Protein AF-A0AAW2BRX3-F1 (afdb_monomer)

Mean predicted aligned error: 17.37 Å

Sequence (351 aa):
MEKIGFHSTWIGWISECIRSITYSVLVNGEPKGHIIPTRGIRQEDPLSLYLFLLCSKGLNGLIEHAVDRKHIESFSLCKNGPKIPHLFFAEDSLLFCLARLEDVRKILEILGKYEVALDQKINFDKTTLFFSKNVFDSSKELVKNLLGVPKIREYEKYLGLLVVVGRNKKASLNYIKDRVWGKLQEWKEKLLSQAGKEVLLKAVVQAIPTFAMSCFRLPVGLCRDIEMLIRKFWWGQRDGKSKRIFLDAWLSSPTPSVLAPEATVDTLINPQTGNMKTNYDGTMFGESDEAGIGVVIQNSDGEVMAALPEKIQKLSSVKVLELLAARRAVSFTSELGFINSTFEGDCESVV

Radius of gyration: 28.24 Å; Cα contacts (8 Å, |Δi|>4): 352; chains: 1; bounding box: 62×72×63 Å

pLDDT: mean 78.36, std 16.49, range [27.94, 96.81]

Structure (mmCIF, N/CA/C/O backbone):
data_AF-A0AAW2BRX3-F1
#
_entry.id   AF-A0AAW2BRX3-F1
#
loop_
_atom_site.group_PDB
_atom_site.id
_atom_site.type_symbol
_atom_site.label_atom_id
_atom_site.label_alt_id
_atom_site.label_comp_id
_atom_site.label_asym_id
_atom_site.label_entity_id
_atom_site.label_seq_id
_atom_site.pdbx_PDB_ins_code
_atom_site.Cartn_x
_atom_site.Cartn_y
_atom_site.Cartn_z
_atom_site.occupancy
_atom_site.B_iso_or_equiv
_atom_site.auth_seq_id
_atom_site.auth_comp_id
_atom_site.auth_asym_id
_atom_site.auth_atom_id
_atom_site.pdbx_PDB_model_num
ATOM 1 N N . MET A 1 1 ? -0.871 -7.662 -22.515 1.00 86.44 1 MET A N 1
ATOM 2 C CA . MET A 1 1 ? -0.989 -6.424 -23.316 1.00 86.44 1 MET A CA 1
ATOM 3 C C . MET A 1 1 ? -1.808 -6.642 -24.581 1.00 86.44 1 MET A C 1
ATOM 5 O O . MET A 1 1 ? -2.818 -5.971 -24.713 1.00 86.44 1 MET A O 1
ATOM 9 N N . GLU A 1 2 ? -1.469 -7.608 -25.444 1.00 89.50 2 GLU A N 1
ATOM 10 C CA . GLU A 1 2 ? -2.244 -7.910 -26.672 1.00 89.50 2 GLU A CA 1
ATOM 11 C C . GLU A 1 2 ? -3.743 -8.103 -26.404 1.00 89.50 2 GLU A C 1
ATOM 13 O O . GLU A 1 2 ? -4.578 -7.425 -26.990 1.00 89.50 2 GLU A O 1
ATOM 18 N N . LYS A 1 3 ? -4.091 -8.943 -25.418 1.00 86.06 3 LYS A N 1
ATOM 19 C CA . LYS A 1 3 ? -5.489 -9.184 -25.011 1.00 86.06 3 LYS A CA 1
ATOM 20 C C . LYS A 1 3 ? -6.239 -7.945 -24.501 1.00 86.06 3 LYS A C 1
ATOM 22 O O . LYS A 1 3 ? -7.456 -7.988 -24.403 1.00 86.06 3 LYS A O 1
ATOM 27 N N . ILE A 1 4 ? -5.526 -6.880 -24.133 1.00 86.50 4 ILE A N 1
ATOM 28 C CA . ILE A 1 4 ? -6.094 -5.620 -23.622 1.00 86.50 4 ILE A CA 1
ATOM 29 C C . ILE A 1 4 ? -6.154 -4.569 -24.756 1.00 86.50 4 ILE A C 1
ATOM 31 O O . ILE A 1 4 ? -6.558 -3.437 -24.532 1.00 86.50 4 ILE A O 1
ATOM 35 N N . GLY A 1 5 ? -5.782 -4.936 -25.991 1.00 92.00 5 GLY A N 1
ATOM 36 C CA . GLY A 1 5 ? -5.933 -4.087 -27.178 1.00 92.00 5 GLY A CA 1
ATOM 37 C C . GLY A 1 5 ? -4.759 -3.149 -27.463 1.00 92.00 5 GLY A C 1
ATOM 38 O O . GLY A 1 5 ? -4.902 -2.224 -28.256 1.00 92.00 5 GLY A O 1
ATOM 39 N N . PHE A 1 6 ? -3.596 -3.363 -26.842 1.00 92.56 6 PHE A N 1
ATOM 40 C CA . PHE A 1 6 ? -2.400 -2.582 -27.171 1.00 92.56 6 PHE A CA 1
ATOM 41 C C . PHE A 1 6 ? -1.903 -2.906 -28.588 1.00 92.56 6 PHE A C 1
ATOM 43 O O . PHE A 1 6 ? -1.851 -4.071 -28.981 1.00 92.56 6 PHE A O 1
ATOM 50 N N . HIS A 1 7 ? -1.501 -1.872 -29.334 1.00 96.81 7 HIS A N 1
ATOM 51 C CA . HIS A 1 7 ? -0.962 -2.020 -30.687 1.00 96.81 7 HIS A CA 1
ATOM 52 C C . HIS A 1 7 ? 0.362 -2.800 -30.678 1.00 96.81 7 HIS A C 1
ATOM 54 O O . HIS A 1 7 ? 1.199 -2.592 -29.797 1.00 96.81 7 HIS A O 1
ATOM 60 N N . SER A 1 8 ? 0.591 -3.653 -31.679 1.00 96.31 8 SER A N 1
ATOM 61 C CA . SER A 1 8 ? 1.777 -4.523 -31.758 1.00 96.31 8 SER A CA 1
ATOM 62 C C . SER A 1 8 ? 3.095 -3.747 -31.684 1.00 96.31 8 SER A C 1
ATOM 64 O O . SER A 1 8 ? 4.002 -4.149 -30.962 1.00 96.31 8 SER A O 1
ATOM 66 N N . THR A 1 9 ? 3.179 -2.589 -32.346 1.00 96.31 9 THR A N 1
ATOM 67 C CA . THR A 1 9 ? 4.349 -1.695 -32.277 1.00 96.31 9 THR A CA 1
ATOM 68 C C . THR A 1 9 ? 4.657 -1.245 -30.849 1.00 96.31 9 THR A C 1
ATOM 70 O O . THR A 1 9 ? 5.808 -1.291 -30.429 1.00 96.31 9 THR A O 1
ATOM 73 N N . TRP A 1 10 ? 3.633 -0.857 -30.082 1.00 94.12 10 TRP A N 1
ATOM 74 C CA . TRP A 1 10 ? 3.805 -0.432 -28.692 1.00 94.12 10 TRP A CA 1
ATOM 75 C C . TRP A 1 10 ? 4.296 -1.583 -27.815 1.00 94.12 10 TRP A C 1
ATOM 77 O O . TRP A 1 10 ? 5.202 -1.418 -27.004 1.00 94.12 10 TRP A O 1
ATOM 87 N N . ILE A 1 11 ? 3.716 -2.770 -28.007 1.00 94.25 11 ILE A N 1
ATOM 88 C CA . ILE A 1 11 ? 4.137 -3.983 -27.299 1.00 94.25 11 ILE A CA 1
ATOM 89 C C . ILE A 1 11 ? 5.598 -4.304 -27.624 1.00 94.25 11 ILE A C 1
ATOM 91 O O . ILE A 1 11 ? 6.356 -4.626 -26.713 1.00 94.25 11 ILE A O 1
ATOM 95 N N . GLY A 1 12 ? 5.997 -4.155 -28.890 1.00 94.69 12 GLY A N 1
ATOM 96 C CA . GLY A 1 12 ? 7.383 -4.286 -29.330 1.00 94.69 12 GLY A CA 1
ATOM 97 C C . GLY A 1 12 ? 8.316 -3.334 -28.585 1.00 94.69 12 GLY A C 1
ATOM 98 O O . GLY A 1 12 ? 9.275 -3.790 -27.975 1.00 94.69 12 GLY A O 1
ATOM 99 N N . TRP A 1 13 ? 7.999 -2.036 -28.543 1.00 93.69 13 TRP A N 1
ATOM 100 C CA . TRP A 1 13 ? 8.818 -1.045 -27.832 1.00 93.69 13 TRP A CA 1
ATOM 101 C C . TRP A 1 13 ? 8.964 -1.344 -26.342 1.00 93.69 13 TRP A C 1
ATOM 103 O O . TRP A 1 13 ? 10.073 -1.327 -25.818 1.00 93.69 13 TRP A O 1
ATOM 113 N N . ILE A 1 14 ? 7.865 -1.677 -25.663 1.00 91.38 14 ILE A N 1
ATOM 114 C CA . ILE A 1 14 ? 7.913 -2.057 -24.247 1.00 91.38 14 ILE A CA 1
ATOM 115 C C . ILE A 1 14 ? 8.750 -3.324 -24.050 1.00 91.38 14 ILE A C 1
ATOM 117 O O . ILE A 1 14 ? 9.524 -3.409 -23.097 1.00 91.38 14 ILE A O 1
ATOM 121 N N . SER A 1 15 ? 8.611 -4.310 -24.939 1.00 89.88 15 SER A N 1
ATOM 122 C CA . SER A 1 15 ? 9.387 -5.547 -24.865 1.00 89.88 15 SER A CA 1
ATOM 123 C C . SER A 1 15 ? 10.882 -5.285 -25.028 1.00 89.88 15 SER A C 1
ATOM 125 O O . SER A 1 15 ? 11.662 -5.825 -24.246 1.00 89.88 15 SER A O 1
ATOM 127 N N . GLU A 1 16 ? 11.272 -4.419 -25.965 1.00 89.88 16 GLU A N 1
ATOM 128 C CA . GLU A 1 16 ? 12.662 -3.987 -26.128 1.00 89.88 16 GLU A CA 1
ATOM 129 C C . GLU A 1 16 ? 13.183 -3.315 -24.855 1.00 89.88 16 GLU A C 1
ATOM 131 O O . GLU A 1 16 ? 14.191 -3.768 -24.320 1.00 89.88 16 GLU A O 1
ATOM 136 N N . CYS A 1 17 ? 12.457 -2.344 -24.282 1.00 88.25 17 CYS A N 1
ATOM 137 C CA . CYS A 1 17 ? 12.867 -1.675 -23.038 1.00 88.25 17 CYS A CA 1
ATOM 138 C C . CYS A 1 17 ? 13.123 -2.652 -21.878 1.00 88.25 17 CYS A C 1
ATOM 140 O O . CYS A 1 17 ? 14.047 -2.453 -21.092 1.00 88.25 17 CYS A O 1
ATOM 142 N N . ILE A 1 18 ? 12.313 -3.708 -21.761 1.00 87.00 18 ILE A N 1
ATOM 143 C CA . ILE A 1 18 ? 12.446 -4.703 -20.687 1.00 87.00 18 ILE A CA 1
ATOM 144 C C . ILE A 1 18 ? 13.600 -5.677 -20.967 1.00 87.00 18 ILE A C 1
ATOM 146 O O . ILE A 1 18 ? 14.269 -6.123 -20.036 1.00 87.00 18 ILE A O 1
ATOM 150 N N . ARG A 1 19 ? 13.829 -6.043 -22.234 1.00 86.56 19 ARG A N 1
ATOM 151 C CA . ARG A 1 19 ? 14.791 -7.091 -22.621 1.00 86.56 19 ARG A CA 1
ATOM 152 C C . ARG A 1 19 ? 16.201 -6.566 -22.868 1.00 86.56 19 ARG A C 1
ATOM 154 O O . ARG A 1 19 ? 17.147 -7.336 -22.731 1.00 86.56 19 ARG A O 1
ATOM 161 N N . SER A 1 20 ? 16.349 -5.299 -23.243 1.00 86.94 20 SER A N 1
ATOM 162 C CA . SER A 1 20 ? 17.640 -4.700 -23.594 1.00 86.94 20 SER A CA 1
ATOM 163 C C . SER A 1 20 ? 18.415 -4.171 -22.387 1.00 86.94 20 SER A C 1
ATOM 165 O O . SER A 1 20 ? 19.524 -3.665 -22.551 1.00 86.94 20 SER A O 1
ATOM 167 N N . ILE A 1 21 ? 17.833 -4.214 -21.185 1.00 87.06 21 ILE A N 1
ATOM 168 C CA . ILE A 1 21 ? 18.445 -3.620 -19.999 1.00 87.06 21 ILE A CA 1
ATOM 169 C C . ILE A 1 21 ? 19.618 -4.470 -19.495 1.00 87.06 21 ILE A C 1
ATOM 171 O O . ILE A 1 21 ? 19.560 -5.698 -19.454 1.00 87.06 21 ILE A O 1
ATOM 175 N N . THR A 1 22 ? 20.684 -3.801 -19.068 1.00 89.12 22 THR A N 1
ATOM 176 C CA . THR A 1 22 ? 21.865 -4.416 -18.455 1.00 89.12 22 THR A CA 1
ATOM 177 C C . THR A 1 22 ? 22.283 -3.602 -17.242 1.00 89.12 22 THR A C 1
ATOM 179 O O . THR A 1 22 ? 22.188 -2.374 -17.256 1.00 89.12 22 THR A O 1
ATOM 182 N N . TYR A 1 23 ? 22.777 -4.267 -16.204 1.00 88.69 23 TYR A N 1
ATOM 183 C CA . TYR A 1 23 ? 23.222 -3.624 -14.973 1.00 88.69 23 TYR A CA 1
ATOM 184 C C . TYR A 1 23 ? 24.716 -3.828 -14.733 1.00 88.69 23 TYR A C 1
ATOM 186 O O . TYR A 1 23 ? 25.287 -4.872 -15.048 1.00 88.69 23 TYR A O 1
ATOM 194 N N . SER A 1 24 ? 25.320 -2.850 -14.070 1.00 90.50 24 SER A N 1
ATOM 195 C CA . SER A 1 24 ? 26.645 -2.947 -13.464 1.00 90.50 24 SER A CA 1
ATOM 196 C C . SER A 1 24 ? 26.557 -2.437 -12.032 1.00 90.50 24 SER A C 1
ATOM 198 O O . SER A 1 24 ? 25.744 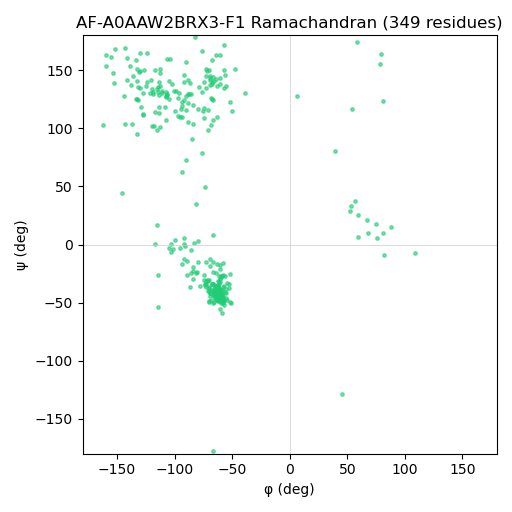-1.563 -11.726 1.00 90.50 24 SER A O 1
ATOM 200 N N . VAL A 1 25 ? 27.380 -2.983 -11.142 1.00 90.88 25 VAL A N 1
ATOM 201 C CA . VAL A 1 25 ? 27.438 -2.548 -9.743 1.00 90.88 25 VAL A CA 1
ATOM 202 C C . VAL A 1 25 ? 28.587 -1.562 -9.606 1.00 90.88 25 VAL A C 1
ATOM 204 O O . VAL A 1 25 ? 29.715 -1.873 -9.980 1.00 90.88 25 VAL A O 1
ATOM 207 N N . LEU A 1 26 ? 28.318 -0.371 -9.077 1.00 90.94 26 LEU A N 1
ATOM 208 C CA . LEU A 1 26 ? 29.373 0.594 -8.780 1.00 90.94 26 LEU A CA 1
ATOM 209 C C . LEU A 1 26 ? 30.141 0.138 -7.536 1.00 90.94 26 LEU A C 1
ATOM 211 O O . LEU A 1 26 ? 29.576 0.061 -6.445 1.00 90.94 26 LEU A O 1
ATOM 215 N N . VAL A 1 27 ? 31.432 -0.146 -7.695 1.00 92.31 27 VAL A N 1
ATOM 216 C CA . VAL A 1 27 ? 32.348 -0.464 -6.594 1.00 92.31 27 VAL A CA 1
ATOM 217 C C . VAL A 1 27 ? 33.414 0.621 -6.568 1.00 92.31 27 VAL A C 1
ATOM 219 O O . VAL A 1 27 ? 34.193 0.748 -7.508 1.00 92.31 27 VAL A O 1
ATOM 222 N N . ASN A 1 28 ? 33.434 1.419 -5.498 1.00 93.75 28 ASN A N 1
ATOM 223 C CA . ASN A 1 28 ? 34.304 2.596 -5.362 1.00 93.75 28 ASN A CA 1
ATOM 224 C C . ASN A 1 28 ? 34.129 3.626 -6.498 1.00 93.75 28 ASN A C 1
ATOM 226 O O . ASN A 1 28 ? 35.102 4.206 -6.962 1.00 93.75 28 ASN A O 1
ATOM 230 N N . GLY A 1 29 ? 32.892 3.832 -6.963 1.00 89.56 29 GLY A N 1
ATOM 231 C CA . GLY A 1 29 ? 32.577 4.777 -8.045 1.00 89.56 29 GLY A CA 1
ATOM 232 C C . GLY A 1 29 ? 32.818 4.240 -9.458 1.00 89.56 29 GLY A C 1
ATOM 233 O O . GLY A 1 29 ? 32.359 4.849 -10.417 1.00 89.56 29 GLY A O 1
ATOM 234 N N . GLU A 1 30 ? 33.446 3.072 -9.591 1.00 91.06 30 GLU A N 1
ATOM 235 C CA . GLU A 1 30 ? 33.727 2.440 -10.878 1.00 91.06 30 GLU A CA 1
ATOM 236 C C . GLU A 1 30 ? 32.714 1.320 -11.173 1.00 91.06 30 GLU A C 1
ATOM 238 O O . GLU A 1 30 ? 32.476 0.466 -10.310 1.00 91.06 30 GLU A O 1
ATOM 243 N N . PRO A 1 31 ? 32.119 1.264 -12.379 1.00 93.12 31 PRO A N 1
ATOM 244 C CA . PRO A 1 31 ? 31.215 0.184 -12.752 1.00 93.12 31 PRO A CA 1
ATOM 245 C C . PRO A 1 31 ? 31.974 -1.141 -12.860 1.00 93.12 31 PRO A C 1
ATOM 247 O O . PRO A 1 31 ? 32.951 -1.280 -13.599 1.00 93.12 31 PRO A O 1
ATOM 250 N N . LYS A 1 32 ? 31.512 -2.144 -12.115 1.00 91.19 32 LYS A N 1
ATOM 251 C CA . LYS A 1 32 ? 32.040 -3.508 -12.124 1.00 91.19 32 LYS A CA 1
ATOM 252 C C . LYS A 1 32 ? 30.934 -4.510 -12.439 1.00 91.19 32 LYS A C 1
ATOM 254 O O . LYS A 1 32 ? 29.813 -4.425 -11.938 1.00 91.19 32 LYS A O 1
ATOM 259 N N . GLY A 1 33 ? 31.297 -5.502 -13.248 1.00 90.00 33 GLY A N 1
ATOM 260 C CA . GLY A 1 33 ? 30.401 -6.570 -13.680 1.00 90.00 33 GLY A CA 1
ATOM 261 C C . GLY A 1 33 ? 29.464 -6.160 -14.818 1.00 90.00 33 GLY A C 1
ATOM 262 O O . GLY A 1 33 ? 29.282 -4.981 -15.117 1.00 90.00 33 GLY A O 1
ATOM 263 N N . HIS A 1 34 ? 28.877 -7.170 -15.453 1.00 90.94 34 HIS A N 1
ATOM 264 C CA . HIS A 1 34 ? 27.883 -7.023 -16.509 1.00 90.94 34 HIS A CA 1
ATOM 265 C C . HIS A 1 34 ? 26.772 -8.039 -16.255 1.00 90.94 34 HIS A C 1
ATOM 267 O O . HIS A 1 34 ? 26.954 -9.244 -16.440 1.00 90.94 34 HIS A O 1
ATOM 273 N N . ILE A 1 35 ? 25.645 -7.551 -15.754 1.00 90.75 35 ILE A N 1
ATOM 274 C CA . ILE A 1 35 ? 24.511 -8.358 -15.320 1.00 90.75 35 ILE A CA 1
ATOM 275 C C . ILE A 1 35 ? 23.394 -8.161 -16.334 1.00 90.75 35 ILE A C 1
ATOM 277 O O . ILE A 1 35 ? 22.879 -7.057 -16.495 1.00 90.75 35 ILE A O 1
ATOM 281 N N . ILE A 1 36 ? 22.993 -9.246 -16.985 1.00 89.44 36 ILE A N 1
ATOM 282 C CA . ILE A 1 36 ? 21.792 -9.273 -17.815 1.00 89.44 36 ILE A CA 1
ATOM 283 C C . ILE A 1 36 ? 20.677 -9.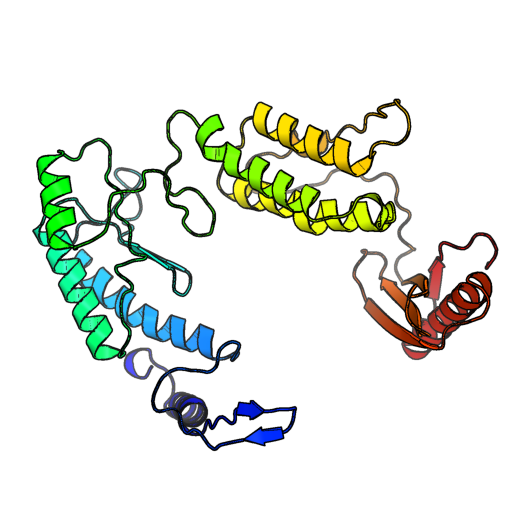849 -16.939 1.00 89.44 36 ILE A C 1
ATOM 285 O O . ILE A 1 36 ? 20.751 -11.025 -16.569 1.00 89.44 36 ILE A O 1
ATOM 289 N N . PRO A 1 37 ? 19.680 -9.050 -16.533 1.00 86.94 37 PRO A N 1
ATOM 290 C CA . PRO A 1 37 ? 18.590 -9.564 -15.729 1.00 86.94 37 PRO A CA 1
ATOM 291 C C . PRO A 1 37 ? 17.709 -10.503 -16.545 1.00 86.94 37 PRO A C 1
ATOM 293 O O . PRO A 1 37 ? 17.343 -10.227 -17.683 1.00 86.94 37 PRO A O 1
ATOM 296 N N . THR A 1 38 ? 17.318 -11.610 -15.923 1.00 83.44 38 THR A N 1
ATOM 297 C CA . THR A 1 38 ? 16.328 -12.540 -16.480 1.00 83.44 38 THR A CA 1
ATOM 298 C C . THR A 1 38 ? 14.910 -12.243 -15.995 1.00 83.44 38 THR A C 1
ATOM 300 O O . THR A 1 38 ? 13.947 -12.721 -16.589 1.00 83.44 38 THR A O 1
ATOM 303 N N . ARG A 1 39 ? 14.772 -11.460 -14.916 1.00 81.75 39 ARG A N 1
ATOM 304 C CA . ARG A 1 39 ? 13.503 -11.067 -14.295 1.00 81.75 39 ARG A CA 1
ATOM 305 C C . ARG A 1 39 ? 13.643 -9.762 -13.521 1.00 81.75 39 ARG A C 1
ATOM 307 O O . ARG A 1 39 ? 14.741 -9.404 -13.096 1.00 81.75 39 ARG A O 1
ATOM 314 N N . GLY A 1 40 ? 12.499 -9.133 -13.263 1.00 78.88 40 GLY A N 1
ATOM 315 C CA . GLY A 1 40 ? 12.408 -7.887 -12.512 1.00 78.88 40 GLY A CA 1
ATOM 316 C C . GLY A 1 40 ? 12.791 -6.665 -13.346 1.00 78.88 40 GLY A C 1
ATOM 317 O O . GLY A 1 40 ? 13.518 -6.754 -14.331 1.00 78.88 40 GLY A O 1
ATOM 318 N N . ILE A 1 41 ? 12.269 -5.516 -12.936 1.00 82.12 41 ILE A N 1
ATOM 319 C CA . ILE A 1 41 ? 12.585 -4.209 -13.516 1.00 82.12 41 ILE A CA 1
ATOM 320 C C . ILE A 1 41 ? 13.345 -3.421 -12.457 1.00 82.12 41 ILE A C 1
ATOM 322 O O . ILE A 1 41 ? 13.163 -3.654 -11.258 1.00 82.12 41 ILE A O 1
ATOM 326 N N . ARG A 1 42 ? 14.225 -2.517 -12.888 1.00 81.88 42 ARG A N 1
ATOM 327 C CA . ARG A 1 42 ? 14.982 -1.666 -11.975 1.00 81.88 42 ARG A CA 1
ATOM 328 C C . ARG A 1 42 ? 14.028 -0.899 -11.059 1.00 81.88 42 ARG A C 1
ATOM 330 O O . ARG A 1 42 ? 13.031 -0.338 -11.513 1.00 81.88 42 ARG A O 1
ATOM 337 N N . GLN A 1 43 ? 14.357 -0.839 -9.773 1.00 77.06 43 GLN A N 1
ATOM 338 C CA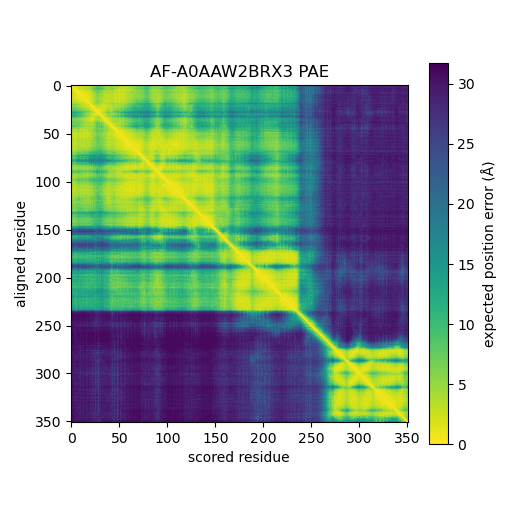 . GLN A 1 43 ? 13.659 0.058 -8.861 1.00 77.06 43 GLN A CA 1
ATOM 339 C C . GLN A 1 43 ? 13.838 1.507 -9.348 1.00 77.06 43 GLN A C 1
ATOM 341 O O . GLN A 1 43 ? 14.896 1.858 -9.879 1.00 77.06 43 GLN A O 1
ATOM 346 N N . GLU A 1 44 ? 12.788 2.317 -9.195 1.00 80.06 44 GLU A N 1
ATOM 347 C CA . GLU A 1 44 ? 12.726 3.712 -9.669 1.00 80.06 44 GLU A CA 1
ATOM 348 C C . GLU A 1 44 ? 12.710 3.872 -11.200 1.00 80.06 44 GLU A C 1
ATOM 350 O O . GLU A 1 44 ? 12.822 4.988 -11.703 1.00 80.06 44 GLU A O 1
ATOM 355 N N . ASP A 1 45 ? 12.541 2.784 -11.957 1.00 83.50 45 ASP A N 1
ATOM 356 C CA . ASP A 1 45 ? 12.254 2.878 -13.388 1.00 83.50 45 ASP A CA 1
ATOM 357 C C . ASP A 1 45 ? 10.850 3.485 -13.599 1.00 83.50 45 ASP A C 1
ATOM 359 O O . ASP A 1 45 ? 9.872 2.933 -13.077 1.00 83.50 45 ASP A O 1
ATOM 363 N N . PRO A 1 46 ? 10.704 4.574 -14.376 1.00 84.81 46 PRO A N 1
ATOM 364 C CA . PRO A 1 46 ? 9.406 5.195 -14.644 1.00 84.81 46 PRO A CA 1
ATOM 365 C C . PRO A 1 46 ? 8.355 4.251 -15.258 1.00 84.81 46 PRO A C 1
ATOM 367 O O . PRO A 1 46 ? 7.157 4.456 -15.056 1.00 84.81 46 PRO A O 1
ATOM 370 N N . LEU A 1 47 ? 8.768 3.210 -15.991 1.00 85.88 47 LEU A N 1
ATOM 371 C CA . LEU A 1 47 ? 7.874 2.223 -16.607 1.00 85.88 47 LEU A CA 1
ATOM 372 C C . LEU A 1 47 ? 7.422 1.135 -15.632 1.00 85.88 47 LEU A C 1
ATOM 374 O O . LEU A 1 47 ? 6.356 0.543 -15.832 1.00 85.88 47 LEU A O 1
ATOM 378 N N . SER A 1 48 ? 8.202 0.870 -14.580 1.00 84.44 48 SER A N 1
ATOM 379 C CA . SER A 1 48 ? 7.948 -0.237 -13.648 1.00 84.44 48 SER A CA 1
ATOM 380 C C . SER A 1 48 ? 6.542 -0.185 -13.045 1.00 84.44 48 SER A C 1
ATOM 382 O O . SER A 1 48 ? 5.849 -1.204 -13.010 1.00 84.44 48 SER A O 1
ATOM 384 N N . LEU A 1 49 ? 6.075 1.008 -12.663 1.00 84.00 49 LEU A N 1
ATOM 385 C CA . LEU A 1 49 ? 4.758 1.206 -12.061 1.00 84.00 49 LEU A CA 1
ATOM 386 C C . LEU A 1 49 ? 3.621 0.842 -13.028 1.00 84.00 49 LEU A C 1
ATOM 388 O O . LEU A 1 49 ? 2.679 0.144 -12.654 1.00 84.00 49 LEU A O 1
ATOM 392 N N . TYR A 1 50 ? 3.711 1.271 -14.287 1.00 86.88 50 TYR A N 1
ATOM 393 C CA . TYR A 1 50 ? 2.682 0.987 -15.292 1.00 86.88 50 TYR A CA 1
ATOM 394 C C . TYR A 1 50 ? 2.644 -0.493 -15.666 1.00 86.88 50 TYR A C 1
ATOM 396 O O . TYR A 1 50 ? 1.569 -1.076 -15.825 1.00 86.88 50 TYR A O 1
ATOM 404 N N . LEU A 1 51 ? 3.813 -1.124 -15.768 1.00 87.19 51 LEU A N 1
ATOM 405 C CA . LEU A 1 51 ? 3.919 -2.553 -16.045 1.00 87.19 51 LEU A CA 1
ATOM 406 C C . LEU A 1 51 ? 3.356 -3.381 -14.888 1.00 87.19 51 LEU A C 1
ATOM 408 O O . LEU A 1 51 ? 2.616 -4.338 -15.124 1.00 87.19 51 LEU A O 1
ATOM 412 N N . PHE A 1 52 ? 3.599 -2.956 -13.649 1.00 85.25 52 PHE A N 1
ATOM 413 C CA . PHE A 1 52 ? 2.988 -3.560 -12.472 1.00 85.25 52 PHE A CA 1
ATOM 414 C C . PHE A 1 52 ? 1.452 -3.463 -12.497 1.00 85.25 52 PHE A C 1
ATOM 416 O O . PHE A 1 52 ? 0.766 -4.453 -12.226 1.00 85.25 52 PHE A O 1
ATOM 423 N N . LEU A 1 53 ? 0.890 -2.308 -12.873 1.00 87.19 53 LEU A N 1
ATOM 424 C CA . LEU A 1 53 ? -0.564 -2.135 -13.004 1.00 87.19 53 LEU A CA 1
ATOM 425 C C . LEU A 1 53 ? -1.163 -3.068 -14.064 1.00 87.19 53 LEU A C 1
ATOM 427 O O . LEU A 1 53 ? -2.223 -3.660 -13.847 1.00 87.19 53 LEU A O 1
ATOM 431 N N . LEU A 1 54 ? -0.479 -3.245 -15.196 1.00 88.12 54 LEU A N 1
ATOM 432 C CA . LEU A 1 54 ? -0.920 -4.156 -16.255 1.00 88.12 54 LEU A CA 1
ATOM 433 C C . LEU A 1 54 ? -0.908 -5.619 -15.807 1.00 88.12 54 LEU A C 1
ATOM 435 O O . LEU A 1 54 ? -1.846 -6.356 -16.115 1.00 88.12 54 LEU A O 1
ATOM 439 N N . CYS A 1 55 ? 0.110 -6.031 -15.054 1.00 87.19 55 CYS A N 1
ATOM 440 C CA . CYS A 1 55 ? 0.162 -7.352 -14.430 1.00 87.19 55 CYS A CA 1
ATOM 441 C C . CYS A 1 55 ? -0.974 -7.536 -13.412 1.00 87.19 55 CYS A C 1
ATOM 443 O O . CYS A 1 55 ? -1.730 -8.507 -13.492 1.00 87.19 55 CYS A O 1
ATOM 445 N N . SER A 1 56 ? -1.172 -6.552 -12.532 1.00 88.50 56 SER A N 1
ATOM 446 C CA . SER A 1 56 ? -2.231 -6.553 -11.514 1.00 88.50 56 SER A CA 1
ATOM 447 C C . SER A 1 56 ? -3.634 -6.621 -12.122 1.00 88.50 56 SER A C 1
ATOM 449 O O . SER A 1 56 ? -4.535 -7.232 -11.544 1.00 88.50 56 SER A O 1
ATOM 451 N N . LYS A 1 57 ? -3.834 -6.081 -13.333 1.00 89.19 57 LYS A N 1
ATOM 452 C CA . LYS A 1 57 ? -5.104 -6.218 -14.064 1.00 89.19 57 LYS A CA 1
ATOM 453 C C . LYS A 1 57 ? -5.444 -7.680 -14.378 1.00 89.19 57 LYS A C 1
ATOM 455 O O . LYS A 1 57 ? -6.622 -8.039 -14.395 1.00 89.19 57 LYS A O 1
ATOM 460 N N . GLY A 1 58 ? -4.435 -8.529 -14.582 1.00 89.81 58 GLY A N 1
ATOM 461 C CA . GLY A 1 58 ? -4.610 -9.974 -14.724 1.00 89.81 58 GLY A CA 1
ATOM 462 C C . GLY A 1 58 ? -5.165 -10.619 -13.453 1.00 89.81 58 GLY A C 1
ATOM 463 O O . GLY A 1 58 ? -6.140 -11.367 -13.528 1.00 89.81 58 GLY A O 1
ATOM 464 N N . LEU A 1 59 ? -4.607 -10.278 -12.285 1.00 91.56 59 LEU A N 1
ATOM 465 C CA . LEU A 1 59 ? -5.110 -10.757 -10.991 1.00 91.56 59 LEU A CA 1
ATOM 466 C C . LEU A 1 59 ? -6.539 -10.277 -10.724 1.00 91.56 59 LEU A C 1
ATOM 468 O O . LEU A 1 59 ? -7.391 -11.083 -10.351 1.00 91.56 59 LEU A O 1
ATOM 472 N N . ASN A 1 60 ? -6.815 -8.994 -10.985 1.00 92.38 60 ASN A N 1
ATOM 473 C CA . ASN A 1 60 ? -8.160 -8.417 -10.902 1.00 92.38 60 ASN A CA 1
ATOM 474 C C . ASN A 1 60 ? -9.161 -9.253 -11.710 1.00 92.38 60 ASN A C 1
ATOM 476 O O . ASN A 1 60 ? -10.185 -9.664 -11.175 1.00 92.38 60 ASN A O 1
ATOM 480 N N . GLY A 1 61 ? -8.834 -9.566 -12.969 1.00 92.38 61 GLY A N 1
ATOM 481 C CA . GLY A 1 61 ? -9.699 -10.373 -13.833 1.00 92.38 61 GLY A CA 1
ATOM 482 C C . GLY A 1 61 ? -9.921 -11.803 -13.326 1.00 92.38 61 GLY A C 1
ATOM 483 O O . GLY A 1 61 ? -11.031 -12.322 -13.428 1.00 92.38 61 GLY A O 1
ATOM 484 N N . LEU A 1 62 ? -8.903 -12.446 -12.739 1.00 93.94 62 LEU A N 1
ATOM 485 C CA . LEU A 1 62 ? -9.058 -13.777 -12.135 1.00 93.94 62 LEU A CA 1
ATOM 486 C C . LEU A 1 62 ? -10.004 -13.755 -10.926 1.00 93.94 62 LEU A C 1
ATOM 488 O O . LEU A 1 62 ? -10.808 -14.678 -10.765 1.00 93.94 62 LEU A O 1
ATOM 492 N N . ILE A 1 63 ? -9.915 -12.714 -10.093 1.00 94.62 63 ILE A N 1
ATOM 493 C CA . ILE A 1 63 ? -10.778 -12.538 -8.919 1.00 94.62 63 ILE A CA 1
ATOM 494 C C . ILE A 1 63 ? -12.207 -12.206 -9.349 1.00 94.62 63 ILE A C 1
ATOM 496 O O . ILE A 1 63 ? -13.133 -12.872 -8.891 1.00 94.62 63 ILE A O 1
ATOM 500 N N . GLU A 1 64 ? -12.397 -11.239 -10.250 1.00 92.81 64 GLU A N 1
ATOM 501 C CA . GLU A 1 64 ? -13.716 -10.879 -10.798 1.00 92.81 64 GLU A CA 1
ATOM 502 C C . GLU A 1 64 ? -14.414 -12.104 -11.392 1.00 92.81 64 GLU A C 1
ATOM 504 O O . GLU A 1 64 ? -15.535 -12.425 -11.012 1.00 92.81 64 GLU A O 1
ATOM 509 N N . HIS A 1 65 ? -13.707 -12.888 -12.206 1.00 93.94 65 HIS A N 1
ATOM 510 C CA . HIS A 1 65 ? -14.258 -14.109 -12.785 1.00 93.94 65 HIS A CA 1
ATOM 511 C C . HIS A 1 65 ? -14.666 -15.153 -11.725 1.00 93.94 65 HIS A C 1
ATOM 513 O O . HIS A 1 65 ? -15.633 -15.898 -11.910 1.00 93.94 65 HIS A O 1
ATOM 519 N N . ALA A 1 66 ? -13.946 -15.245 -10.603 1.00 94.62 66 ALA A N 1
ATOM 520 C CA . ALA A 1 66 ? -14.327 -16.128 -9.501 1.00 94.62 66 ALA A CA 1
ATOM 521 C C . ALA A 1 66 ? -15.551 -15.613 -8.725 1.00 94.62 66 ALA A C 1
ATOM 523 O O . ALA A 1 66 ? -16.371 -16.423 -8.285 1.00 94.62 66 ALA A O 1
ATOM 524 N N . VAL A 1 67 ? -15.696 -14.294 -8.596 1.00 93.19 67 VAL A N 1
ATOM 525 C CA . VAL A 1 67 ? -16.863 -13.638 -7.988 1.00 93.19 67 VAL A CA 1
ATOM 526 C C . VAL A 1 67 ? -18.101 -13.801 -8.870 1.00 93.19 67 VAL A C 1
ATOM 528 O O . VAL A 1 67 ? -19.154 -14.194 -8.367 1.00 93.19 67 VAL A O 1
ATOM 531 N N . ASP A 1 68 ? -17.974 -13.604 -10.183 1.00 92.69 68 ASP A N 1
ATOM 532 C CA . ASP A 1 68 ? -19.067 -13.758 -11.154 1.00 92.69 68 ASP A CA 1
ATOM 533 C C . ASP A 1 68 ? -19.627 -15.183 -11.159 1.00 92.69 68 ASP A C 1
ATOM 535 O O . ASP A 1 68 ? -20.840 -15.400 -11.218 1.00 92.69 68 ASP A O 1
ATOM 539 N N . ARG A 1 69 ? -18.745 -16.178 -11.010 1.00 94.06 69 ARG A N 1
ATOM 540 C CA . ARG A 1 69 ? -19.126 -17.593 -10.871 1.00 94.06 69 ARG A CA 1
ATOM 541 C C . ARG A 1 69 ? -19.593 -17.983 -9.468 1.00 94.06 69 ARG A C 1
ATOM 543 O O . ARG A 1 69 ? -19.878 -19.155 -9.242 1.00 94.06 69 ARG A O 1
ATOM 550 N N . LYS A 1 70 ? -19.683 -17.033 -8.533 1.00 91.62 70 LYS A N 1
ATOM 551 C CA . LYS A 1 70 ? -20.066 -17.250 -7.127 1.00 91.62 70 LYS A CA 1
ATOM 552 C C . LYS A 1 70 ? -19.153 -18.225 -6.370 1.00 91.62 70 LYS A C 1
ATOM 554 O O . LYS A 1 70 ? -19.582 -18.824 -5.391 1.00 91.62 70 LYS A O 1
ATOM 559 N N . HIS A 1 71 ? -17.899 -18.377 -6.798 1.00 91.88 71 HIS A N 1
ATOM 560 C CA . HIS A 1 71 ? -16.904 -19.152 -6.050 1.00 91.88 71 HIS A CA 1
ATOM 561 C C . HIS A 1 71 ? -16.295 -18.355 -4.889 1.00 91.88 71 HIS A C 1
ATOM 563 O O . HIS A 1 71 ? -15.761 -18.943 -3.956 1.00 91.88 71 HIS A O 1
ATOM 569 N N . ILE A 1 72 ? -16.334 -17.022 -4.972 1.00 92.00 72 ILE A N 1
ATOM 570 C CA . ILE A 1 72 ? -15.922 -16.111 -3.905 1.00 92.00 72 ILE A CA 1
ATOM 571 C C . ILE A 1 72 ? -17.064 -15.137 -3.669 1.00 92.00 72 ILE A C 1
ATOM 573 O O . ILE A 1 72 ? -17.578 -14.527 -4.610 1.00 92.00 72 ILE A O 1
ATOM 577 N N . GLU A 1 73 ? -17.451 -14.971 -2.412 1.00 88.00 73 GLU A N 1
ATOM 578 C CA . GLU A 1 73 ? -18.443 -13.976 -2.039 1.00 88.00 73 GLU A CA 1
ATOM 579 C C . GLU A 1 73 ? -17.762 -12.676 -1.602 1.00 88.00 73 GLU A C 1
ATOM 581 O O . GLU A 1 73 ? -17.012 -12.623 -0.629 1.00 88.00 73 GLU A O 1
ATOM 586 N N . SER A 1 74 ? -18.014 -11.619 -2.369 1.00 84.88 74 SER A N 1
ATOM 587 C CA . SER A 1 74 ? -17.464 -10.279 -2.166 1.00 84.88 74 SER A CA 1
ATOM 588 C C . SER A 1 74 ? -18.036 -9.590 -0.925 1.00 84.88 74 SER A C 1
ATOM 590 O O . SER A 1 74 ? -19.225 -9.732 -0.626 1.00 84.88 74 SER A O 1
ATOM 592 N N . PHE A 1 75 ? -17.244 -8.723 -0.299 1.00 84.88 75 PHE A N 1
ATOM 593 C CA . PHE A 1 75 ? -17.718 -7.844 0.765 1.00 84.88 75 PHE A CA 1
ATOM 594 C C . PHE A 1 75 ? -18.605 -6.718 0.214 1.00 84.88 75 PHE A C 1
ATOM 596 O O . PHE A 1 75 ? -18.369 -6.203 -0.874 1.00 84.88 75 PHE A O 1
ATOM 603 N N . SER A 1 76 ? -19.620 -6.308 0.975 1.00 82.62 76 SER A N 1
ATOM 604 C CA . SER A 1 76 ? -20.381 -5.086 0.708 1.00 82.62 76 SER A CA 1
ATOM 605 C C . SER A 1 76 ? -20.634 -4.341 2.011 1.00 82.62 76 SER A C 1
ATOM 607 O O . SER A 1 76 ? -20.988 -4.946 3.025 1.00 82.62 76 SER A O 1
ATOM 609 N N . LEU A 1 77 ? -20.478 -3.018 1.976 1.00 78.38 77 LEU A N 1
ATOM 610 C CA . LEU A 1 77 ? -20.685 -2.160 3.141 1.00 78.38 77 LEU A CA 1
ATOM 611 C C . LEU A 1 77 ? -22.172 -2.022 3.511 1.00 78.38 77 LEU A C 1
ATOM 613 O O . LEU A 1 77 ? -22.509 -1.847 4.681 1.00 78.38 77 LEU A O 1
ATOM 617 N N . CYS A 1 78 ? -23.071 -2.100 2.528 1.00 80.31 78 CYS A N 1
ATOM 618 C CA . CYS A 1 78 ? -24.516 -2.002 2.729 1.00 80.31 78 CYS A CA 1
ATOM 619 C C . CYS A 1 78 ? -25.273 -2.975 1.813 1.00 80.31 78 CYS A C 1
ATOM 621 O O . CYS A 1 78 ? -24.739 -3.456 0.816 1.00 80.31 78 CYS A O 1
ATOM 623 N N . LYS A 1 79 ? -26.535 -3.284 2.145 1.00 75.88 79 LYS A N 1
ATOM 624 C CA . LYS A 1 79 ? -27.324 -4.337 1.470 1.00 75.88 79 LYS A CA 1
ATOM 625 C C . LYS A 1 79 ? -27.373 -4.192 -0.061 1.00 75.88 79 LYS A C 1
ATOM 627 O O . LYS A 1 79 ? -27.354 -5.199 -0.756 1.00 75.88 79 LYS A O 1
ATOM 632 N N . ASN A 1 80 ? -27.372 -2.954 -0.557 1.00 83.00 80 ASN A N 1
ATOM 633 C CA . ASN A 1 80 ? -27.405 -2.620 -1.986 1.00 83.00 80 ASN A CA 1
ATOM 634 C C . ASN A 1 80 ? -26.119 -1.910 -2.458 1.00 83.00 80 ASN A C 1
ATOM 636 O O . ASN A 1 80 ? -26.126 -1.235 -3.482 1.00 83.00 80 ASN A O 1
ATOM 640 N N . GLY A 1 81 ? -25.043 -1.992 -1.674 1.00 82.81 81 GLY A N 1
ATOM 641 C CA . GLY A 1 81 ? -23.766 -1.360 -1.986 1.00 82.81 81 GLY A CA 1
ATOM 642 C C . GLY A 1 81 ? -22.975 -2.109 -3.058 1.00 82.81 81 GLY A C 1
ATOM 643 O O . GLY A 1 81 ? -23.286 -3.265 -3.366 1.00 82.81 81 GLY A O 1
ATOM 644 N N . PRO A 1 82 ? -21.931 -1.471 -3.617 1.00 84.94 82 PRO A N 1
ATOM 645 C CA . PRO A 1 82 ? -21.022 -2.140 -4.529 1.00 84.94 82 PRO A CA 1
ATOM 646 C C . PRO A 1 82 ? -20.334 -3.309 -3.821 1.00 84.94 82 PRO A C 1
ATOM 648 O O . PRO A 1 82 ? -19.902 -3.216 -2.670 1.00 84.94 82 PRO A O 1
ATOM 651 N N . LYS A 1 83 ? -20.234 -4.415 -4.550 1.00 85.38 83 LYS A N 1
ATOM 652 C CA . LYS A 1 83 ? -19.522 -5.616 -4.136 1.00 85.38 83 LYS A CA 1
ATOM 653 C C . LYS A 1 83 ? -18.028 -5.413 -4.362 1.00 85.38 83 LYS A C 1
ATOM 655 O O . LYS A 1 83 ? -17.597 -5.252 -5.497 1.00 85.38 83 LYS A O 1
ATOM 660 N N . ILE A 1 84 ? -17.253 -5.423 -3.284 1.00 89.94 84 ILE A N 1
ATOM 661 C CA . ILE A 1 84 ? -15.811 -5.180 -3.281 1.00 89.94 84 ILE A CA 1
ATOM 662 C C . ILE A 1 84 ? -15.108 -6.488 -2.895 1.00 89.94 84 ILE A C 1
ATOM 664 O O . ILE A 1 84 ? -15.090 -6.854 -1.718 1.00 89.94 84 ILE A O 1
ATOM 668 N N . PRO A 1 85 ? -14.560 -7.236 -3.865 1.00 90.06 85 PRO A N 1
ATOM 669 C CA . PRO A 1 85 ? -13.813 -8.456 -3.576 1.00 90.06 85 PRO A CA 1
ATOM 670 C C . PRO A 1 85 ? -12.346 -8.193 -3.222 1.00 90.06 85 PRO A C 1
ATOM 672 O O . PRO A 1 85 ? -11.723 -9.025 -2.570 1.00 90.06 85 PRO A O 1
ATOM 675 N N . HIS A 1 86 ? -11.779 -7.058 -3.636 1.00 91.44 86 HIS A N 1
ATOM 676 C CA . HIS A 1 86 ? -10.394 -6.698 -3.340 1.00 91.44 86 HIS A CA 1
ATOM 677 C C . HIS A 1 86 ? -10.143 -5.188 -3.473 1.00 91.44 86 HIS A C 1
ATOM 679 O O . HIS A 1 86 ? -10.937 -4.472 -4.081 1.00 91.44 86 HIS A O 1
ATOM 685 N N . LEU A 1 87 ? -9.031 -4.720 -2.904 1.00 89.06 87 LEU A N 1
ATOM 686 C CA . LEU A 1 87 ? -8.456 -3.388 -3.098 1.00 89.06 87 LEU A CA 1
ATOM 687 C C . LEU A 1 87 ? -6.953 -3.543 -3.345 1.00 89.06 87 LEU A C 1
ATOM 689 O O . LEU A 1 87 ? -6.258 -4.158 -2.537 1.00 89.06 87 LEU A O 1
ATOM 693 N N . PHE A 1 88 ? -6.460 -2.988 -4.449 1.00 88.75 88 PHE A N 1
ATOM 694 C CA . PHE A 1 88 ? -5.042 -3.010 -4.800 1.00 88.75 88 PHE A CA 1
ATOM 695 C C . PHE A 1 88 ? -4.454 -1.608 -4.736 1.00 88.75 88 PHE A C 1
ATOM 697 O O . PHE A 1 88 ? -5.051 -0.654 -5.239 1.00 88.75 88 PHE A O 1
ATOM 704 N N . PHE A 1 89 ? -3.261 -1.500 -4.162 1.00 84.50 89 PHE A N 1
ATOM 705 C CA . PHE A 1 89 ? -2.458 -0.291 -4.194 1.00 84.50 89 PHE A CA 1
ATOM 706 C C . PHE A 1 89 ? -0.988 -0.675 -4.320 1.00 84.50 89 PHE A C 1
ATOM 708 O O . PHE A 1 89 ? -0.370 -1.103 -3.348 1.00 84.50 89 PHE A O 1
ATOM 715 N N . ALA A 1 90 ? -0.434 -0.529 -5.528 1.00 81.44 90 ALA A N 1
ATOM 716 C CA . ALA A 1 90 ? 0.886 -1.066 -5.854 1.00 81.44 90 ALA A CA 1
ATOM 717 C C . ALA A 1 90 ? 1.015 -2.517 -5.332 1.00 81.44 90 ALA A C 1
ATOM 719 O O . ALA A 1 90 ? 0.133 -3.337 -5.582 1.00 81.44 90 ALA A O 1
ATOM 720 N N . GLU A 1 91 ? 2.071 -2.824 -4.584 1.00 78.31 91 GLU A N 1
ATOM 721 C CA . GLU A 1 91 ? 2.338 -4.160 -4.040 1.00 78.31 91 GLU A CA 1
ATOM 722 C C . GLU A 1 91 ? 1.410 -4.559 -2.875 1.00 78.31 91 GLU A C 1
ATOM 724 O O . GLU A 1 91 ? 1.306 -5.743 -2.550 1.00 78.31 91 GLU A O 1
ATOM 729 N N . ASP A 1 92 ? 0.692 -3.607 -2.269 1.00 83.88 92 ASP A N 1
ATOM 730 C CA . ASP A 1 92 ? -0.181 -3.857 -1.124 1.00 83.88 92 ASP A CA 1
ATOM 731 C C . ASP A 1 92 ? -1.608 -4.202 -1.573 1.00 83.88 92 ASP A C 1
ATOM 733 O O . ASP A 1 92 ? -2.355 -3.385 -2.128 1.00 83.88 92 ASP A O 1
ATOM 737 N N . SER A 1 93 ? -2.025 -5.429 -1.265 1.00 87.00 93 SER A N 1
ATOM 738 C CA . SER A 1 93 ? -3.325 -5.973 -1.663 1.00 87.00 93 SER A CA 1
ATOM 739 C C . SER A 1 93 ? -4.185 -6.344 -0.458 1.00 87.00 93 SER A C 1
ATOM 741 O O . SER A 1 93 ? -3.746 -7.076 0.427 1.00 87.00 93 SER A O 1
ATOM 743 N N . LEU A 1 94 ? -5.441 -5.897 -0.453 1.00 88.75 94 LEU A N 1
ATOM 744 C CA . LEU A 1 94 ? -6.483 -6.381 0.452 1.00 88.75 94 LEU A CA 1
ATOM 745 C C . LEU A 1 94 ? -7.459 -7.260 -0.316 1.00 88.75 94 LEU A C 1
ATOM 747 O O . LEU A 1 94 ? -8.010 -6.840 -1.331 1.00 88.75 94 LEU A O 1
ATOM 751 N N . LEU A 1 95 ? -7.718 -8.457 0.201 1.00 90.44 95 LEU A N 1
ATOM 752 C CA . LEU A 1 95 ? -8.697 -9.387 -0.351 1.00 90.44 95 LEU A CA 1
ATOM 753 C C . LEU A 1 95 ? -9.844 -9.572 0.640 1.00 90.44 95 LEU A C 1
ATOM 755 O O . LEU A 1 95 ? -9.618 -9.767 1.835 1.00 90.44 95 LEU A O 1
ATOM 759 N N . PHE A 1 96 ? -11.073 -9.547 0.136 1.00 89.50 96 PHE A N 1
ATOM 760 C CA . PHE A 1 96 ? -12.280 -9.753 0.922 1.00 89.50 96 PHE A CA 1
ATOM 761 C C . PHE A 1 96 ? -12.970 -11.045 0.500 1.00 89.50 96 PHE A C 1
ATOM 763 O O . PHE A 1 96 ? -13.258 -11.260 -0.676 1.00 89.50 96 PHE A O 1
ATOM 770 N N . CYS A 1 97 ? -13.282 -11.886 1.478 1.00 90.12 97 CYS A N 1
ATOM 771 C CA . CYS A 1 97 ? -14.079 -13.088 1.284 1.00 90.12 97 CYS A CA 1
ATOM 772 C C . CYS A 1 97 ? -14.840 -13.439 2.559 1.00 90.12 97 CYS A C 1
ATOM 774 O O . CYS A 1 97 ? -14.572 -12.895 3.637 1.00 90.12 97 CYS A O 1
ATOM 776 N N . LEU A 1 98 ? -15.783 -14.372 2.449 1.00 89.12 98 LEU A N 1
ATOM 777 C CA . LEU A 1 98 ? -16.349 -14.996 3.633 1.00 89.12 98 LEU A CA 1
ATOM 778 C C . LEU A 1 98 ? -15.331 -15.937 4.277 1.00 89.12 98 LEU A C 1
ATOM 780 O O . LEU A 1 98 ? -14.527 -16.571 3.600 1.00 89.12 98 LEU A O 1
ATOM 784 N N . ALA A 1 99 ? -15.414 -16.076 5.601 1.00 88.25 99 ALA A N 1
ATOM 785 C CA . ALA A 1 99 ? -14.590 -17.001 6.382 1.00 88.25 99 ALA A CA 1
ATOM 786 C C . ALA A 1 99 ? -15.032 -18.470 6.191 1.00 88.25 99 ALA A C 1
ATOM 788 O O . ALA A 1 99 ? -15.255 -19.199 7.157 1.00 88.25 99 ALA A O 1
ATOM 789 N N . ARG A 1 100 ? -15.200 -18.891 4.934 1.00 89.75 100 ARG A N 1
ATOM 790 C CA . ARG A 1 100 ? -15.483 -20.259 4.501 1.00 89.75 100 ARG A CA 1
ATOM 791 C C . ARG A 1 100 ? -14.208 -20.845 3.909 1.00 89.75 100 ARG A C 1
ATOM 793 O O . ARG A 1 100 ? -13.483 -20.175 3.178 1.00 89.75 100 ARG A O 1
ATOM 800 N N . LEU A 1 101 ? -13.950 -22.120 4.188 1.00 90.94 101 LEU A N 1
ATOM 801 C CA . LEU A 1 101 ? -12.764 -22.802 3.665 1.00 90.94 101 LEU A CA 1
ATOM 802 C C . LEU A 1 101 ? -12.735 -22.845 2.130 1.00 90.94 101 LEU A C 1
ATOM 804 O O . LEU A 1 101 ? -11.659 -22.820 1.545 1.00 90.94 101 LEU A O 1
ATOM 808 N N . GLU A 1 102 ? -13.894 -22.909 1.481 1.00 92.44 102 GLU A N 1
ATOM 809 C CA . GLU A 1 102 ? -14.007 -22.933 0.019 1.00 92.44 102 GLU A CA 1
ATOM 810 C C . GLU A 1 102 ? -13.532 -21.620 -0.616 1.00 92.44 102 GLU A C 1
ATOM 812 O O . GLU A 1 102 ? -12.662 -21.659 -1.486 1.00 92.44 102 GLU A O 1
ATOM 817 N N . ASP A 1 103 ? -14.009 -20.471 -0.124 1.00 92.69 103 ASP A N 1
ATOM 818 C CA . ASP A 1 103 ? -13.582 -19.149 -0.595 1.00 92.69 103 ASP A CA 1
ATOM 819 C C . ASP A 1 103 ? -12.067 -18.962 -0.431 1.00 92.69 103 ASP A C 1
ATOM 821 O O . ASP A 1 103 ? -11.382 -18.540 -1.363 1.00 92.69 103 ASP A O 1
ATOM 825 N N . VAL A 1 104 ? -11.520 -19.333 0.733 1.00 91.88 104 VAL A N 1
ATOM 826 C CA . VAL A 1 104 ? -10.082 -19.193 1.018 1.00 91.88 104 VAL A CA 1
ATOM 827 C C . VAL A 1 104 ? -9.244 -20.102 0.119 1.00 91.88 104 VAL A C 1
ATOM 829 O O . VAL A 1 104 ? -8.235 -19.661 -0.432 1.00 91.88 104 VAL A O 1
ATOM 832 N N . ARG A 1 105 ? -9.669 -21.354 -0.101 1.00 94.56 105 ARG A N 1
ATOM 833 C CA . ARG A 1 105 ? -9.004 -22.249 -1.064 1.00 94.56 105 ARG A CA 1
ATOM 834 C C . ARG A 1 105 ? -9.053 -21.682 -2.475 1.00 94.56 105 ARG A C 1
ATOM 836 O O . ARG A 1 105 ? -8.065 -21.783 -3.198 1.00 94.56 105 ARG A O 1
ATOM 843 N N . LYS A 1 106 ? -10.173 -21.071 -2.866 1.00 95.25 106 LYS A N 1
ATOM 844 C CA . LYS A 1 106 ? -10.296 -20.472 -4.192 1.00 95.25 106 LYS A CA 1
ATOM 845 C C . LYS A 1 106 ? -9.365 -19.280 -4.366 1.00 95.25 106 LYS A C 1
ATOM 847 O O . LYS A 1 106 ? -8.740 -19.157 -5.417 1.00 95.25 106 LYS A O 1
ATOM 852 N N . ILE A 1 107 ? -9.233 -18.448 -3.336 1.00 93.69 107 ILE A N 1
ATOM 853 C CA . ILE A 1 107 ? -8.251 -17.363 -3.310 1.00 93.69 107 ILE A CA 1
ATOM 854 C C . ILE A 1 107 ? -6.839 -17.925 -3.472 1.00 93.69 107 ILE A C 1
ATOM 856 O O . ILE A 1 107 ? -6.123 -17.478 -4.362 1.00 93.69 107 ILE A O 1
ATOM 860 N N . LEU A 1 108 ? -6.458 -18.945 -2.697 1.00 93.00 108 LEU A N 1
ATOM 861 C CA . LEU A 1 108 ? -5.144 -19.586 -2.817 1.00 93.00 108 LEU A CA 1
ATOM 862 C C . LEU A 1 108 ? -4.886 -20.165 -4.216 1.00 93.00 108 LEU A C 1
ATOM 864 O O . LEU A 1 108 ? -3.786 -20.026 -4.741 1.00 93.00 108 LEU A O 1
ATOM 868 N N . GLU A 1 109 ? -5.893 -20.764 -4.854 1.00 95.19 109 GLU A N 1
ATOM 869 C CA . GLU A 1 109 ? -5.787 -21.261 -6.232 1.00 95.19 109 GLU A CA 1
ATOM 870 C C . GLU A 1 109 ? -5.542 -20.122 -7.236 1.00 95.19 109 GLU A C 1
ATOM 872 O O . GLU A 1 109 ? -4.700 -20.245 -8.127 1.00 95.19 109 GLU A O 1
ATOM 877 N N . ILE A 1 110 ? -6.275 -19.011 -7.111 1.00 95.19 110 ILE A N 1
ATOM 878 C CA . ILE A 1 110 ? -6.114 -17.829 -7.974 1.00 95.19 110 ILE A CA 1
ATOM 879 C C . ILE A 1 110 ? -4.726 -17.222 -7.793 1.00 95.19 110 ILE A C 1
ATOM 881 O O . ILE A 1 110 ? -4.044 -16.935 -8.775 1.00 95.19 110 ILE A O 1
ATOM 885 N N . LEU A 1 111 ? -4.313 -17.065 -6.539 1.00 93.06 111 LEU A N 1
ATOM 886 C CA . LEU A 1 111 ? -3.008 -16.555 -6.162 1.00 93.06 111 LEU A CA 1
ATOM 887 C C . LEU A 1 111 ? -1.892 -17.449 -6.715 1.00 93.06 111 LEU A C 1
ATOM 889 O O . LEU A 1 111 ? -1.004 -16.944 -7.387 1.00 93.06 111 LEU A O 1
ATOM 893 N N . GLY A 1 112 ? -1.993 -18.772 -6.570 1.00 93.62 112 GLY A N 1
ATOM 894 C CA . GLY A 1 112 ? -1.031 -19.714 -7.150 1.00 93.62 112 GLY A CA 1
ATOM 895 C C . GLY A 1 112 ? -0.964 -19.653 -8.680 1.00 93.62 112 GLY A C 1
ATOM 896 O O . GLY A 1 112 ? 0.123 -19.684 -9.254 1.00 93.62 112 GLY A O 1
ATOM 897 N N . LYS A 1 113 ? -2.106 -19.497 -9.364 1.00 94.06 113 LYS A N 1
ATOM 898 C CA . LYS A 1 113 ? -2.136 -19.275 -10.822 1.00 94.06 113 LYS A CA 1
ATOM 899 C C . LYS A 1 113 ? -1.422 -17.986 -11.219 1.00 94.06 113 LYS A C 1
ATOM 901 O O . LYS A 1 113 ? -0.709 -17.973 -12.218 1.00 94.06 113 LYS A O 1
ATOM 906 N N . TYR A 1 114 ? -1.623 -16.921 -10.450 1.00 91.62 114 TYR A N 1
ATOM 907 C CA . TYR A 1 114 ? -0.968 -15.638 -10.671 1.00 91.62 114 TYR A CA 1
ATOM 908 C C . TYR A 1 114 ? 0.546 -15.719 -10.429 1.00 91.62 114 TYR A C 1
ATOM 910 O O . TYR A 1 114 ? 1.313 -15.252 -11.269 1.00 91.62 114 TYR A O 1
ATOM 918 N N . GLU A 1 115 ? 0.980 -16.387 -9.354 1.00 91.25 115 GLU A N 1
ATOM 919 C CA . GLU A 1 115 ? 2.401 -16.615 -9.063 1.00 91.25 115 GLU A CA 1
ATOM 920 C C . GLU A 1 115 ? 3.107 -17.343 -10.208 1.00 91.25 115 GLU A C 1
ATOM 922 O O . GLU A 1 115 ? 4.150 -16.898 -10.677 1.00 91.25 115 GLU A O 1
ATOM 927 N N . VAL A 1 116 ? 2.520 -18.442 -10.696 1.00 91.12 116 VAL A N 1
ATOM 928 C CA . VAL A 1 116 ? 3.095 -19.231 -11.798 1.00 91.12 116 VAL A 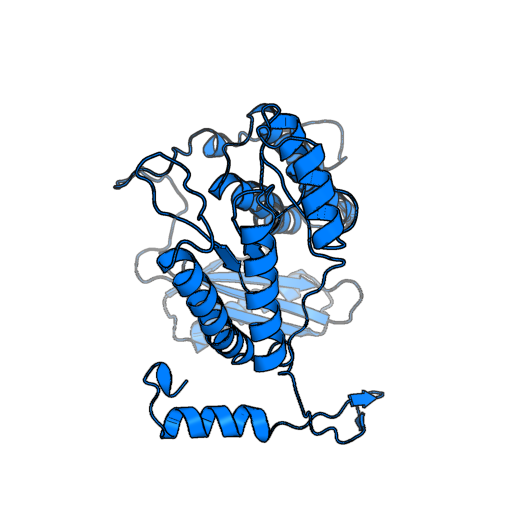CA 1
ATOM 929 C C . VAL A 1 116 ? 3.138 -18.427 -13.099 1.00 91.12 116 VAL A C 1
ATOM 931 O O . VAL A 1 116 ? 4.079 -18.569 -13.874 1.00 91.12 116 VAL A O 1
ATOM 934 N N . ALA A 1 117 ? 2.138 -17.580 -13.353 1.00 88.62 117 ALA A N 1
ATOM 935 C CA . ALA A 1 117 ? 2.064 -16.801 -14.585 1.00 88.62 117 ALA A CA 1
ATOM 936 C C . ALA A 1 117 ? 3.080 -15.649 -14.651 1.00 88.62 117 ALA A C 1
ATOM 938 O O . ALA A 1 117 ? 3.506 -15.294 -15.749 1.00 88.62 117 ALA A O 1
ATOM 939 N N . LEU A 1 118 ? 3.441 -15.046 -13.513 1.00 85.69 118 LEU A N 1
ATOM 940 C CA . LEU A 1 118 ? 4.304 -13.856 -13.463 1.00 85.69 118 LEU A CA 1
ATOM 941 C C . LEU A 1 118 ? 5.644 -14.068 -12.749 1.00 85.69 118 LEU A C 1
ATOM 943 O O . LEU A 1 118 ? 6.406 -13.112 -12.622 1.00 85.69 118 LEU A O 1
ATOM 947 N N . ASP A 1 119 ? 5.918 -15.281 -12.261 1.00 85.50 119 ASP A N 1
ATOM 948 C CA . ASP A 1 119 ? 7.057 -15.602 -11.383 1.00 85.50 119 ASP A CA 1
ATOM 949 C C . ASP A 1 119 ? 7.139 -14.670 -10.154 1.00 85.50 119 ASP A C 1
ATOM 951 O O . ASP A 1 119 ? 8.207 -14.383 -9.614 1.00 85.50 119 ASP A O 1
ATOM 955 N N . GLN A 1 120 ? 5.984 -14.162 -9.712 1.00 84.25 120 GLN A N 1
ATOM 956 C CA . GLN A 1 120 ? 5.857 -13.368 -8.493 1.00 84.25 120 GLN A CA 1
ATOM 957 C C . GLN A 1 120 ? 5.537 -14.285 -7.317 1.00 84.25 120 GLN A C 1
ATOM 959 O O . GLN A 1 120 ? 4.841 -15.286 -7.471 1.00 84.25 120 GLN A O 1
ATOM 964 N N . LYS A 1 121 ? 6.039 -13.940 -6.129 1.00 87.25 121 LYS A N 1
ATOM 965 C CA . LYS A 1 121 ? 5.808 -14.709 -4.905 1.00 87.25 121 LYS A CA 1
ATOM 966 C C . LYS A 1 121 ? 5.104 -13.874 -3.859 1.00 87.25 121 LYS A C 1
ATOM 968 O O . LYS A 1 121 ? 5.492 -12.739 -3.587 1.00 87.25 121 LYS A O 1
ATOM 973 N N . ILE A 1 122 ? 4.088 -14.464 -3.252 1.00 86.88 122 ILE A N 1
ATOM 974 C CA . ILE A 1 122 ? 3.356 -13.870 -2.148 1.00 86.88 122 ILE A CA 1
ATOM 975 C C . ILE A 1 122 ? 4.199 -13.992 -0.895 1.00 86.88 122 ILE A C 1
ATOM 977 O O . ILE A 1 122 ? 4.708 -15.057 -0.543 1.00 86.88 122 ILE A O 1
ATOM 981 N N . ASN A 1 123 ? 4.329 -12.873 -0.197 1.00 87.56 123 ASN A N 1
ATOM 982 C CA . ASN A 1 123 ? 5.007 -12.840 1.078 1.00 87.56 123 ASN A CA 1
ATOM 983 C C . ASN A 1 123 ? 4.021 -13.226 2.192 1.00 87.56 123 ASN A C 1
ATOM 985 O O . ASN A 1 123 ? 3.323 -12.373 2.746 1.00 87.56 123 ASN A O 1
ATOM 989 N N . PHE A 1 124 ? 3.955 -14.520 2.511 1.00 83.94 124 PHE A N 1
ATOM 990 C CA . PHE A 1 124 ? 3.100 -15.026 3.589 1.00 83.94 124 PHE A CA 1
ATOM 991 C C . PHE A 1 124 ? 3.510 -14.510 4.978 1.00 83.94 124 PHE A C 1
ATOM 993 O O . PHE A 1 124 ? 2.644 -14.370 5.837 1.00 83.94 124 PHE A O 1
ATOM 1000 N N . ASP A 1 125 ? 4.775 -14.122 5.181 1.00 82.69 125 ASP A N 1
ATOM 1001 C CA . ASP A 1 125 ? 5.246 -13.541 6.450 1.00 82.69 125 ASP A CA 1
ATOM 1002 C C . ASP A 1 125 ? 4.683 -12.134 6.701 1.00 82.69 125 ASP A C 1
ATOM 1004 O O . ASP A 1 125 ? 4.485 -11.727 7.848 1.00 82.69 125 ASP A O 1
ATOM 1008 N N . LYS A 1 126 ? 4.428 -11.381 5.624 1.00 81.75 126 LYS A N 1
ATOM 1009 C CA . LYS A 1 126 ? 3.771 -10.065 5.657 1.00 81.75 126 LYS A CA 1
ATOM 1010 C C . LYS A 1 126 ? 2.256 -10.146 5.483 1.00 81.75 126 LYS A C 1
ATOM 1012 O O . LYS A 1 126 ? 1.571 -9.149 5.691 1.00 81.75 126 LYS A O 1
ATOM 1017 N N . THR A 1 127 ? 1.731 -11.297 5.073 1.00 85.06 127 THR A N 1
ATOM 1018 C CA . THR A 1 127 ? 0.291 -11.488 4.905 1.00 85.06 127 THR A CA 1
ATOM 1019 C C . THR A 1 127 ? -0.357 -11.575 6.273 1.00 85.06 127 THR A C 1
ATOM 1021 O O . THR A 1 127 ? 0.128 -12.281 7.151 1.00 85.06 127 THR A O 1
ATOM 1024 N N . THR A 1 128 ? -1.473 -10.881 6.463 1.00 83.12 128 THR A N 1
ATOM 1025 C CA . THR A 1 128 ? -2.190 -10.872 7.737 1.00 83.12 128 THR A CA 1
ATOM 1026 C C . THR A 1 128 ? -3.679 -11.088 7.539 1.00 83.12 128 THR A C 1
ATOM 1028 O O . THR A 1 128 ? -4.248 -10.796 6.488 1.00 83.12 128 THR A O 1
ATOM 1031 N N . LEU A 1 129 ? -4.309 -11.685 8.554 1.00 84.50 129 LEU A N 1
ATOM 1032 C CA . LEU A 1 129 ? -5.717 -12.062 8.516 1.00 84.50 129 LEU A CA 1
ATOM 1033 C C . LEU A 1 129 ? -6.534 -11.200 9.458 1.00 84.50 129 LEU A C 1
ATOM 1035 O O . LEU A 1 129 ? -6.213 -11.072 10.639 1.00 84.50 129 LEU A O 1
ATOM 1039 N N . PHE A 1 130 ? -7.642 -10.684 8.936 1.00 82.06 130 PHE A N 1
ATOM 1040 C CA . PHE A 1 130 ? -8.630 -9.960 9.712 1.00 82.06 130 PHE A CA 1
ATOM 1041 C C . PHE A 1 130 ? -9.979 -10.676 9.654 1.00 82.06 130 PHE A C 1
ATOM 1043 O O . PHE A 1 130 ? -10.494 -10.977 8.578 1.00 82.06 130 PHE A O 1
ATOM 1050 N N . PHE A 1 131 ? -10.576 -10.912 10.821 1.00 83.06 131 PHE A N 1
ATOM 1051 C CA . PHE A 1 131 ? -11.885 -11.547 10.936 1.00 83.06 131 PHE A CA 1
ATOM 1052 C C . PHE A 1 131 ? -12.912 -10.567 11.490 1.00 83.06 131 PHE A C 1
ATOM 1054 O O . PHE A 1 131 ? -12.645 -9.815 12.429 1.00 83.06 131 PHE A O 1
ATOM 1061 N N . SER A 1 132 ? -14.127 -10.608 10.941 1.00 79.88 132 SER A N 1
ATOM 1062 C CA . SER A 1 132 ? -15.247 -9.877 11.528 1.00 79.88 132 SER A CA 1
ATOM 1063 C C . SER A 1 132 ? -15.633 -10.483 12.885 1.00 79.88 132 SER A C 1
ATOM 1065 O O . SER A 1 132 ? -15.359 -11.648 13.179 1.00 79.88 132 SER A O 1
ATOM 1067 N N . LYS A 1 133 ? -16.320 -9.695 13.721 1.00 79.00 133 LYS A N 1
ATOM 1068 C CA . LYS A 1 133 ? -16.768 -10.135 15.056 1.00 79.00 133 LYS A CA 1
ATOM 1069 C C . LYS A 1 133 ? -17.717 -11.335 15.025 1.00 79.00 133 LYS A C 1
ATOM 1071 O O . LYS A 1 133 ? -17.850 -12.015 16.032 1.00 79.00 133 LYS A O 1
ATOM 1076 N N . ASN A 1 134 ? -18.361 -11.575 13.886 1.00 83.19 134 ASN A N 1
ATOM 1077 C CA . ASN A 1 134 ? -19.378 -12.609 13.726 1.00 83.19 134 ASN A CA 1
ATOM 1078 C C . ASN A 1 134 ? -18.794 -13.951 13.250 1.00 83.19 134 ASN A C 1
ATOM 1080 O O . ASN A 1 134 ? -19.552 -14.865 12.945 1.00 83.19 134 ASN A O 1
ATOM 1084 N N . VAL A 1 135 ? -17.466 -14.078 13.153 1.00 85.88 135 VAL A N 1
ATOM 1085 C CA . VAL A 1 135 ? -16.806 -15.338 12.788 1.00 85.88 135 VAL A CA 1
ATOM 1086 C C . VAL A 1 135 ? -16.509 -16.148 14.051 1.00 85.88 135 VAL A C 1
ATOM 1088 O O . VAL A 1 135 ? -15.875 -15.639 14.976 1.00 85.88 135 VAL A O 1
ATOM 1091 N N . PHE A 1 136 ? -16.926 -17.415 14.070 1.00 89.25 136 PHE A N 1
ATOM 1092 C CA . PHE A 1 136 ? -16.621 -18.354 15.153 1.00 89.25 136 PHE A CA 1
ATOM 1093 C C . PHE A 1 136 ? -15.124 -18.675 15.223 1.00 89.25 136 PHE A C 1
ATOM 1095 O O . PHE A 1 136 ? -14.469 -18.826 14.191 1.00 89.25 136 PHE A O 1
ATOM 1102 N N . ASP A 1 137 ? -14.591 -18.857 16.431 1.00 87.94 137 ASP A N 1
ATOM 1103 C CA . ASP A 1 137 ? -13.158 -19.118 16.635 1.00 87.94 137 ASP A CA 1
ATOM 1104 C C . ASP A 1 137 ? -12.685 -20.418 15.970 1.00 87.94 137 ASP A C 1
ATOM 1106 O O . ASP A 1 137 ? -11.582 -20.467 15.431 1.00 87.94 137 ASP A O 1
ATOM 1110 N N . SER A 1 138 ? -13.553 -21.430 15.883 1.00 89.75 138 SER A N 1
ATOM 1111 C CA . SER A 1 138 ? -13.279 -22.655 15.122 1.00 89.75 138 SER A CA 1
ATOM 1112 C C . SER A 1 138 ? -13.004 -22.371 13.641 1.00 89.75 138 SER A C 1
ATOM 1114 O O . SER A 1 138 ? -12.063 -22.913 13.069 1.00 89.75 138 SER A O 1
ATOM 1116 N N . SER A 1 139 ? -13.782 -21.479 13.020 1.00 88.62 139 SER A N 1
ATOM 1117 C CA . SER A 1 139 ? -13.586 -21.081 11.621 1.00 88.62 139 SER A CA 1
ATOM 1118 C C . SER A 1 139 ? -12.318 -20.244 11.446 1.00 88.62 139 SER A C 1
ATOM 1120 O O . SER A 1 139 ? -11.608 -20.420 10.458 1.00 88.62 139 SER A O 1
ATOM 1122 N N . LYS A 1 140 ? -11.990 -19.380 12.418 1.00 88.69 140 LYS A N 1
ATOM 1123 C CA . LYS A 1 140 ? -10.744 -18.596 12.397 1.00 88.69 140 LYS A CA 1
ATOM 1124 C C . LYS A 1 140 ? -9.515 -19.500 12.410 1.00 88.69 140 LYS A C 1
ATOM 1126 O O . LYS A 1 140 ? -8.632 -19.317 11.577 1.00 88.69 140 LYS A O 1
ATOM 1131 N N . GLU A 1 141 ? -9.469 -20.484 13.310 1.00 88.38 141 GLU A N 1
ATOM 1132 C CA . GLU A 1 141 ? -8.338 -21.418 13.394 1.00 88.38 141 GLU A CA 1
ATOM 1133 C C . GLU A 1 141 ? -8.230 -22.295 12.141 1.00 88.38 141 GLU A C 1
ATOM 1135 O O . GLU A 1 141 ? -7.130 -22.497 11.633 1.00 88.38 141 GLU A O 1
ATOM 1140 N N . LEU A 1 142 ? -9.353 -22.740 11.564 1.00 89.94 142 LEU A N 1
ATOM 1141 C CA . LEU A 1 142 ? -9.345 -23.476 10.295 1.00 89.94 142 LEU A CA 1
ATOM 1142 C C . LEU A 1 142 ? -8.751 -22.652 9.142 1.00 89.94 142 LEU A C 1
ATOM 1144 O O . LEU A 1 142 ? -7.895 -23.148 8.410 1.00 89.94 142 LEU A O 1
ATOM 1148 N N . VAL A 1 143 ? -9.177 -21.395 8.986 1.00 89.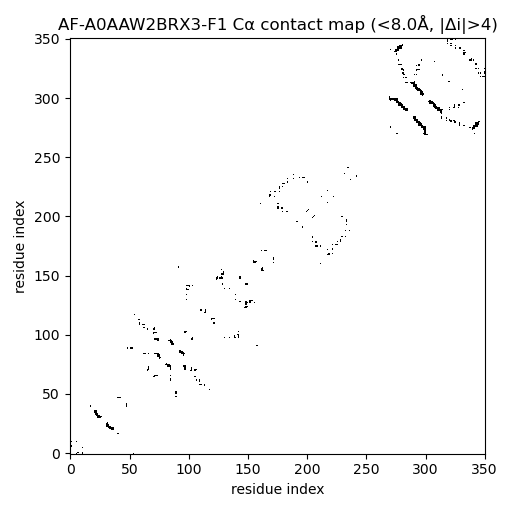69 143 VAL A N 1
ATOM 1149 C CA . VAL A 1 143 ? -8.667 -20.493 7.937 1.00 89.69 143 VAL A CA 1
ATOM 1150 C C . VAL A 1 143 ? -7.189 -20.167 8.155 1.00 89.69 143 VAL A C 1
ATOM 1152 O O . VAL A 1 143 ? -6.403 -20.185 7.210 1.00 89.69 143 VAL A O 1
ATOM 1155 N N . LYS A 1 144 ? -6.794 -19.914 9.402 1.00 87.56 144 LYS A N 1
ATOM 1156 C CA . LYS A 1 144 ? -5.407 -19.633 9.783 1.00 87.56 144 LYS A CA 1
ATOM 1157 C C . LYS A 1 144 ? -4.483 -20.816 9.492 1.00 87.56 144 LYS A C 1
ATOM 1159 O O . LYS A 1 144 ? -3.429 -20.619 8.896 1.00 87.56 144 LYS A O 1
ATOM 1164 N N . ASN A 1 145 ? -4.900 -22.032 9.843 1.00 87.94 145 ASN A N 1
ATOM 1165 C CA . ASN A 1 145 ? -4.139 -23.249 9.560 1.00 87.94 145 ASN A CA 1
ATOM 1166 C C . ASN A 1 145 ? -4.025 -23.516 8.056 1.00 87.94 145 ASN A C 1
ATOM 1168 O O . ASN A 1 145 ? -2.976 -23.954 7.598 1.00 87.94 145 ASN A O 1
ATOM 1172 N N . LEU A 1 146 ? -5.077 -23.224 7.284 1.00 88.50 146 LEU A N 1
ATOM 1173 C CA . LEU A 1 146 ? -5.046 -23.359 5.828 1.00 88.50 146 LEU A CA 1
ATOM 1174 C C . LEU A 1 146 ? -4.062 -22.376 5.172 1.00 88.50 146 LEU A C 1
ATOM 1176 O O . LEU A 1 146 ? -3.384 -22.746 4.219 1.00 88.50 146 LEU A O 1
ATOM 1180 N N . LEU A 1 147 ? -4.002 -21.134 5.657 1.00 84.69 147 LEU A N 1
ATOM 1181 C CA . LEU A 1 147 ? -3.142 -20.089 5.093 1.00 84.69 147 LEU A CA 1
ATOM 1182 C C . LEU A 1 147 ? -1.702 -20.123 5.619 1.00 84.69 147 LEU A C 1
ATOM 1184 O O . LEU A 1 147 ? -0.825 -19.538 4.994 1.00 84.69 147 LEU A O 1
ATOM 1188 N N . GLY A 1 148 ? -1.451 -20.774 6.759 1.00 82.12 148 GLY A N 1
ATOM 1189 C CA . GLY A 1 148 ? -0.120 -20.839 7.371 1.00 82.12 148 GLY A CA 1
ATOM 1190 C C . GLY A 1 148 ? 0.394 -19.490 7.888 1.00 82.12 148 GLY A C 1
ATOM 1191 O O . GLY A 1 148 ? 1.596 -19.307 8.045 1.00 82.12 148 GLY A O 1
ATOM 1192 N N . VAL A 1 149 ? -0.505 -18.533 8.135 1.00 75.56 149 VAL A N 1
ATOM 1193 C CA . VAL A 1 149 ? -0.160 -17.144 8.474 1.00 75.56 149 VAL A CA 1
ATOM 1194 C C . VAL A 1 149 ? 0.063 -16.981 9.988 1.00 75.56 149 VAL A C 1
ATOM 1196 O O . VAL A 1 149 ? -0.704 -17.540 10.786 1.00 75.56 149 VAL A O 1
ATOM 1199 N N . PRO A 1 150 ? 1.084 -16.210 10.424 1.00 65.38 150 PRO A N 1
ATOM 1200 C CA . PRO A 1 150 ? 1.343 -15.952 11.839 1.00 65.38 150 PRO A CA 1
ATOM 1201 C C . PRO A 1 150 ? 0.176 -15.250 12.562 1.00 65.38 150 PRO A C 1
ATOM 1203 O O . PRO A 1 150 ? -0.734 -14.684 11.962 1.00 65.38 150 PRO A O 1
ATOM 1206 N N . LYS A 1 151 ? 0.205 -15.315 13.901 1.00 59.44 151 LYS A N 1
ATOM 1207 C CA . LYS A 1 151 ? -0.824 -14.826 14.843 1.00 59.44 151 LYS A CA 1
ATOM 1208 C C . LYS A 1 151 ? -1.465 -13.491 14.412 1.00 59.44 151 LYS A C 1
ATOM 1210 O O . LYS A 1 151 ? -0.760 -12.518 14.159 1.00 59.44 151 LYS A O 1
ATOM 1215 N N . ILE A 1 152 ? -2.802 -13.452 14.418 1.00 62.97 152 ILE A N 1
ATOM 1216 C CA . ILE A 1 152 ? -3.635 -12.291 14.059 1.00 62.97 152 ILE A CA 1
ATOM 1217 C C . ILE A 1 152 ? -3.186 -11.054 14.848 1.00 62.97 152 ILE A C 1
ATOM 1219 O O . ILE A 1 152 ? -3.198 -11.059 16.082 1.00 62.97 152 ILE A O 1
ATOM 1223 N N . ARG A 1 153 ? -2.814 -9.985 14.140 1.00 58.19 153 ARG A N 1
ATOM 1224 C CA . ARG A 1 153 ? -2.580 -8.666 14.733 1.00 58.19 153 ARG A CA 1
ATOM 1225 C C . ARG A 1 153 ? -3.864 -7.861 14.581 1.00 58.19 153 ARG A C 1
ATOM 1227 O O . ARG A 1 153 ? -4.226 -7.453 13.487 1.00 58.19 153 ARG A O 1
ATOM 1234 N N . GLU A 1 154 ? -4.564 -7.609 15.682 1.00 53.97 154 GLU A N 1
ATOM 1235 C CA . GLU A 1 154 ? -5.860 -6.904 15.678 1.00 53.97 154 GLU A CA 1
ATOM 1236 C C . GLU A 1 154 ? -5.789 -5.413 15.259 1.00 53.97 154 GLU A C 1
ATOM 1238 O O . GLU A 1 154 ? -6.791 -4.706 15.334 1.00 53.97 154 GLU A O 1
ATOM 1243 N N . TYR A 1 155 ? -4.639 -4.915 14.786 1.00 55.28 155 TYR A N 1
ATOM 1244 C CA . TYR A 1 155 ? -4.401 -3.496 14.485 1.00 55.28 155 TYR A CA 1
ATOM 1245 C C . TYR A 1 155 ? -3.467 -3.288 13.280 1.00 55.28 155 TYR A C 1
ATOM 1247 O O . TYR A 1 155 ? -2.549 -2.464 13.329 1.00 55.28 155 TYR A O 1
ATOM 1255 N N . GLU A 1 156 ? -3.672 -4.046 12.202 1.00 63.50 156 GLU A N 1
ATOM 1256 C CA . GLU A 1 156 ? -2.900 -3.869 10.969 1.00 63.50 156 GLU A CA 1
ATOM 1257 C C . GLU A 1 156 ? -3.244 -2.548 10.264 1.00 63.50 156 GLU A C 1
ATOM 1259 O O . GLU A 1 156 ? -4.402 -2.108 10.225 1.00 63.50 156 GLU A O 1
ATOM 1264 N N . LYS A 1 157 ? -2.221 -1.920 9.681 1.00 66.44 157 LYS A N 1
ATOM 1265 C CA . LYS A 1 157 ? -2.374 -0.730 8.849 1.00 66.44 157 LYS A CA 1
ATOM 1266 C C . LYS A 1 157 ? -2.359 -1.126 7.379 1.00 66.44 157 LYS A C 1
ATOM 1268 O O . LYS A 1 157 ? -1.436 -1.803 6.951 1.00 66.44 157 LYS A O 1
ATOM 1273 N N . TYR A 1 158 ? -3.310 -0.616 6.610 1.00 70.94 158 TYR A N 1
ATOM 1274 C CA . TYR A 1 158 ? -3.253 -0.587 5.153 1.00 70.94 158 TYR A CA 1
ATOM 1275 C C . TYR A 1 158 ? -3.007 0.857 4.722 1.00 70.94 158 TYR A C 1
ATOM 1277 O O . TYR A 1 158 ? -3.679 1.767 5.212 1.00 70.94 158 TYR A O 1
ATOM 1285 N N . LEU A 1 159 ? -1.991 1.090 3.889 1.00 70.44 159 LEU A N 1
ATOM 1286 C CA . LEU A 1 159 ? -1.563 2.439 3.476 1.00 70.44 159 LEU A CA 1
ATOM 1287 C C . LEU A 1 159 ? -1.287 3.389 4.656 1.00 70.44 159 LEU A C 1
ATOM 1289 O O . LEU A 1 159 ? -1.532 4.591 4.601 1.00 70.44 159 LEU A O 1
ATOM 1293 N N . GLY A 1 160 ? -0.799 2.845 5.775 1.00 67.81 160 GLY A N 1
ATOM 1294 C CA . GLY A 1 160 ? -0.514 3.620 6.987 1.00 67.81 160 GLY A CA 1
ATOM 1295 C C . GLY A 1 160 ? -1.746 4.028 7.809 1.00 67.81 160 GLY A C 1
ATOM 1296 O O . GLY A 1 160 ? -1.588 4.729 8.818 1.00 67.81 160 GLY A O 1
ATOM 1297 N N . LEU A 1 161 ? -2.939 3.565 7.430 1.00 68.06 161 LEU A N 1
ATOM 1298 C CA . LEU A 1 161 ? -4.214 3.780 8.113 1.00 68.06 161 LEU A CA 1
ATOM 1299 C C . LEU A 1 161 ? -4.749 2.472 8.693 1.00 68.06 161 LEU A C 1
ATOM 1301 O O . LEU A 1 161 ? -4.539 1.406 8.128 1.00 68.06 161 LEU A O 1
ATOM 1305 N N . LEU A 1 162 ? -5.449 2.531 9.825 1.00 65.69 162 LEU A N 1
ATOM 1306 C CA . LEU A 1 162 ? -6.058 1.328 10.395 1.00 65.69 162 LEU A CA 1
ATOM 1307 C C . LEU A 1 162 ? -7.204 0.829 9.513 1.00 65.69 162 LEU A C 1
ATOM 1309 O O . LEU A 1 162 ? -8.148 1.574 9.254 1.00 65.69 162 LEU A O 1
ATOM 1313 N N . VAL A 1 163 ? -7.146 -0.450 9.127 1.00 63.59 163 VAL A N 1
ATOM 1314 C CA . VAL A 1 163 ? -8.193 -1.108 8.322 1.00 63.59 163 VAL A CA 1
ATOM 1315 C C . VAL A 1 163 ? -9.513 -1.172 9.090 1.00 63.59 163 VAL A C 1
ATOM 1317 O O . VAL A 1 163 ? -10.585 -1.002 8.513 1.00 63.59 163 VAL A O 1
ATOM 1320 N N . VAL A 1 164 ? -9.445 -1.365 10.412 1.00 60.81 164 VAL A N 1
ATOM 1321 C CA . VAL A 1 164 ? -10.618 -1.365 11.288 1.00 60.81 164 VAL A CA 1
ATOM 1322 C C . VAL A 1 164 ? -10.410 -0.431 12.466 1.00 60.81 164 VAL A C 1
ATOM 1324 O O . VAL A 1 164 ? -9.548 -0.629 13.319 1.00 60.81 164 VAL A O 1
ATOM 1327 N N . VAL A 1 165 ? -11.268 0.583 12.543 1.00 57.75 165 VAL A N 1
ATOM 1328 C CA . VAL A 1 165 ? -11.377 1.452 13.711 1.00 57.75 165 VAL A CA 1
ATOM 1329 C C . VAL A 1 165 ? -12.469 0.886 14.614 1.00 57.75 165 VAL A C 1
ATOM 1331 O O . VAL A 1 165 ? -13.655 0.906 14.283 1.00 57.75 165 VAL A O 1
ATOM 1334 N N . GLY A 1 166 ? -12.063 0.339 15.759 1.00 57.19 166 GLY A N 1
ATOM 1335 C CA . GLY A 1 166 ? -12.986 -0.182 16.764 1.00 57.19 166 GLY A CA 1
ATOM 1336 C C . GLY A 1 166 ? -13.835 0.915 17.423 1.00 57.19 166 GLY A C 1
ATOM 1337 O O . GLY A 1 166 ? -13.727 2.105 17.126 1.00 57.19 166 GLY A O 1
ATOM 1338 N N . ARG A 1 167 ? -14.672 0.527 18.397 1.00 51.00 167 ARG A N 1
ATOM 1339 C CA . ARG A 1 167 ? -15.500 1.484 19.163 1.00 51.00 167 ARG A CA 1
ATOM 1340 C C . ARG A 1 167 ? -14.653 2.526 19.912 1.00 51.00 167 ARG A C 1
ATOM 1342 O O . ARG A 1 167 ? -15.106 3.649 20.105 1.00 51.00 167 ARG A O 1
ATOM 1349 N N . ASN A 1 168 ? -13.415 2.187 20.280 1.00 60.16 168 ASN A N 1
ATOM 1350 C CA . ASN A 1 168 ? -12.476 3.114 20.905 1.00 60.16 168 ASN A CA 1
ATOM 1351 C C . ASN A 1 168 ? -11.628 3.858 19.857 1.00 60.16 168 ASN A C 1
ATOM 1353 O O . ASN A 1 168 ? -10.431 3.616 19.709 1.00 60.16 168 ASN A O 1
ATOM 1357 N N . LYS A 1 169 ? -12.263 4.803 19.153 1.00 62.78 169 LYS A N 1
ATOM 1358 C CA . LYS A 1 169 ? -11.612 5.648 18.135 1.00 62.78 169 LYS A CA 1
ATOM 1359 C C . LYS A 1 169 ? -10.378 6.383 18.668 1.00 62.78 169 LYS A C 1
ATOM 1361 O O . LYS A 1 169 ? -9.427 6.587 17.923 1.00 62.78 169 LYS A O 1
ATOM 1366 N N . LYS A 1 170 ? -10.377 6.767 19.953 1.00 61.38 170 LYS A N 1
ATOM 1367 C CA . LYS A 1 170 ? -9.255 7.477 20.582 1.00 61.38 170 LYS A CA 1
ATOM 1368 C C . LYS A 1 170 ? -8.017 6.585 20.673 1.00 61.38 170 LYS A C 1
ATOM 1370 O O . LYS A 1 170 ? -6.961 6.988 20.208 1.00 61.38 170 LYS A O 1
ATOM 1375 N N . ALA A 1 171 ? -8.156 5.365 21.196 1.00 63.78 171 ALA A N 1
ATOM 1376 C CA . ALA A 1 171 ? -7.041 4.420 21.269 1.00 63.78 171 ALA A CA 1
ATOM 1377 C C . ALA A 1 171 ? -6.538 4.017 19.875 1.00 63.78 171 ALA A C 1
ATOM 1379 O O . ALA A 1 171 ? -5.333 4.001 19.643 1.00 63.78 171 ALA A O 1
ATOM 1380 N N . SER A 1 172 ? -7.453 3.773 18.931 1.00 66.94 172 SER A N 1
ATOM 1381 C CA . SER A 1 172 ? -7.099 3.416 17.555 1.00 66.94 172 SER A CA 1
ATOM 1382 C C . SER A 1 172 ? -6.322 4.523 16.833 1.00 66.94 172 SER A C 1
ATOM 1384 O O . SER A 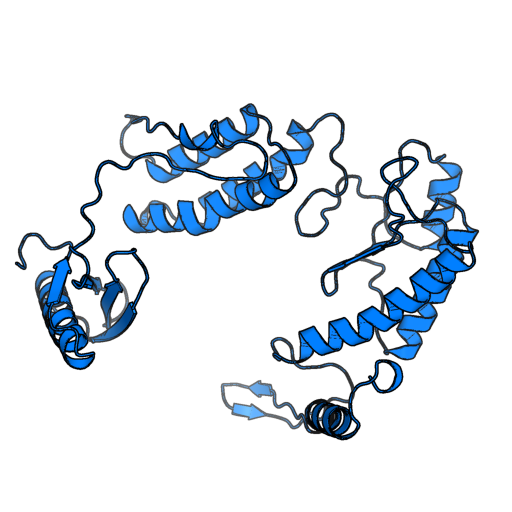1 172 ? -5.417 4.224 16.072 1.00 66.94 172 SER A O 1
ATOM 1386 N N . LEU A 1 173 ? -6.614 5.803 17.074 1.00 77.69 173 LEU A N 1
ATOM 1387 C CA . LEU A 1 173 ? -5.981 6.915 16.349 1.00 77.69 173 LEU A CA 1
ATOM 1388 C C . LEU A 1 173 ? -4.772 7.528 17.076 1.00 77.69 173 LEU A C 1
ATOM 1390 O O . LEU A 1 173 ? -4.096 8.389 16.513 1.00 77.69 173 LEU A O 1
ATOM 1394 N N . ASN A 1 174 ? -4.442 7.064 18.286 1.00 81.94 174 ASN A N 1
ATOM 1395 C CA . ASN A 1 174 ? -3.291 7.565 19.047 1.00 81.94 174 ASN A CA 1
ATOM 1396 C C . ASN A 1 174 ? -1.952 7.388 18.314 1.00 81.94 174 ASN A C 1
ATOM 1398 O O . ASN A 1 174 ? -1.071 8.225 18.480 1.00 81.94 174 ASN A O 1
ATOM 1402 N N . TYR A 1 175 ? -1.820 6.399 17.421 1.00 83.81 175 TYR A N 1
ATOM 1403 C CA . TYR A 1 175 ? -0.593 6.237 16.630 1.00 83.81 175 TYR A CA 1
ATOM 1404 C C . TYR A 1 175 ? -0.246 7.485 15.799 1.00 83.81 175 TYR A C 1
ATOM 1406 O O . TYR A 1 175 ? 0.916 7.684 15.451 1.00 83.81 175 TYR A O 1
ATOM 1414 N N . ILE A 1 176 ? -1.237 8.311 15.437 1.00 85.94 176 ILE A N 1
ATOM 1415 C CA . ILE A 1 176 ? -1.024 9.565 14.701 1.00 85.94 176 ILE A CA 1
ATOM 1416 C C . ILE A 1 176 ? -0.231 10.531 15.580 1.00 85.94 176 ILE A C 1
ATOM 1418 O O . ILE A 1 176 ? 0.763 11.099 15.130 1.00 85.94 176 ILE A O 1
ATOM 1422 N N . LYS A 1 177 ? -0.632 10.661 16.850 1.00 88.00 177 LYS A N 1
ATOM 1423 C CA . LYS A 1 177 ? 0.091 11.449 17.852 1.00 88.00 177 LYS A CA 1
ATOM 1424 C C . LYS A 1 177 ? 1.504 10.912 18.046 1.00 88.00 177 LYS A C 1
ATOM 1426 O O . LYS A 1 177 ? 2.436 11.707 18.052 1.00 88.00 177 LYS A O 1
ATOM 1431 N N . ASP A 1 178 ? 1.673 9.594 18.134 1.00 88.38 178 ASP A N 1
ATOM 1432 C CA . ASP A 1 178 ? 2.994 8.981 18.317 1.00 88.38 178 ASP A CA 1
ATOM 1433 C C . ASP A 1 178 ? 3.918 9.238 17.117 1.00 88.38 178 ASP A C 1
ATOM 1435 O O . ASP A 1 178 ? 5.099 9.529 17.294 1.00 88.38 178 ASP A O 1
ATOM 1439 N N . ARG A 1 179 ? 3.387 9.209 15.885 1.00 87.75 179 ARG A N 1
ATOM 1440 C CA . ARG A 1 179 ? 4.151 9.563 14.674 1.00 87.75 179 ARG A CA 1
ATOM 1441 C C . ARG A 1 179 ? 4.549 11.032 14.650 1.00 87.75 179 ARG A C 1
ATOM 1443 O O . ARG A 1 179 ? 5.691 11.336 14.315 1.00 87.75 179 ARG A O 1
ATOM 1450 N N . VAL A 1 180 ? 3.621 11.926 14.995 1.00 88.81 180 VAL A N 1
ATOM 1451 C CA . VAL A 1 180 ? 3.916 13.360 15.121 1.00 88.81 180 VAL A CA 1
ATOM 1452 C C . VAL A 1 180 ? 5.003 13.571 16.171 1.00 88.81 180 VAL A C 1
ATOM 1454 O O . VAL A 1 180 ? 5.993 14.240 15.896 1.00 88.81 180 VAL A O 1
ATOM 1457 N N . TRP A 1 181 ? 4.866 12.949 17.341 1.00 88.62 181 TRP A N 1
ATOM 1458 C CA . TRP A 1 181 ? 5.864 13.015 18.402 1.00 88.62 181 TRP A CA 1
ATOM 1459 C C . TRP A 1 181 ? 7.234 12.516 17.935 1.00 88.62 181 TRP A C 1
ATOM 1461 O O . TRP A 1 181 ? 8.218 13.225 18.116 1.00 88.62 181 TRP A O 1
ATOM 1471 N N . GLY A 1 182 ? 7.298 11.356 17.276 1.00 87.75 182 GLY A N 1
ATOM 1472 C CA . GLY A 1 182 ? 8.541 10.809 16.728 1.00 87.75 182 GLY A CA 1
ATOM 1473 C C . GLY A 1 182 ? 9.245 11.781 15.778 1.00 87.75 182 GLY A C 1
ATOM 1474 O O . GLY A 1 182 ? 10.434 12.036 15.944 1.00 87.75 182 GLY A O 1
ATOM 1475 N N . LYS A 1 183 ? 8.502 12.411 14.856 1.00 88.62 183 LYS A N 1
ATOM 1476 C CA . LYS A 1 183 ? 9.066 13.419 13.941 1.00 88.62 183 LYS A CA 1
ATOM 1477 C C . LYS A 1 183 ? 9.569 14.669 14.647 1.00 88.62 183 LYS A C 1
ATOM 1479 O O . LYS A 1 183 ? 10.642 15.156 14.315 1.00 88.62 183 LYS A O 1
ATOM 1484 N N . LEU A 1 184 ? 8.846 15.143 15.656 1.00 86.31 184 LEU A N 1
ATOM 1485 C CA . LEU A 1 184 ? 9.287 16.285 16.454 1.00 86.31 184 LEU A CA 1
ATOM 1486 C C . LEU A 1 184 ? 10.551 15.970 17.273 1.00 86.31 184 LEU A C 1
ATOM 1488 O O . LEU A 1 184 ? 11.379 16.855 17.454 1.00 86.31 184 LEU A O 1
ATOM 1492 N N . GLN A 1 185 ? 10.717 14.731 17.751 1.00 82.75 185 GLN A N 1
ATOM 1493 C CA . GLN A 1 185 ? 11.913 14.307 18.494 1.00 82.75 185 GLN A CA 1
ATOM 1494 C C . GLN A 1 185 ? 13.145 14.101 17.601 1.00 82.75 185 GLN A C 1
ATOM 1496 O O . GLN A 1 185 ? 14.265 14.322 18.058 1.00 82.75 185 GLN A O 1
ATOM 1501 N N . GLU A 1 186 ? 12.962 13.697 16.339 1.00 82.62 186 GLU A N 1
ATOM 1502 C CA . GLU A 1 186 ? 14.059 13.567 15.363 1.00 82.62 186 GLU A CA 1
ATOM 1503 C C . GLU A 1 186 ? 14.755 14.916 15.095 1.00 82.62 186 GLU A C 1
ATOM 1505 O O . GLU A 1 186 ? 15.942 14.958 14.762 1.00 82.62 186 GLU A O 1
ATOM 1510 N N . TRP A 1 187 ? 14.045 16.034 15.260 1.00 81.88 187 TRP A N 1
ATOM 1511 C CA . TRP A 1 187 ? 14.566 17.363 14.961 1.00 81.88 187 TRP A CA 1
ATOM 1512 C C . TRP A 1 187 ? 15.179 18.035 16.188 1.00 81.88 187 TRP A C 1
ATOM 1514 O O . TRP A 1 187 ? 14.508 18.346 17.172 1.00 81.88 187 TRP A O 1
ATOM 1524 N N . LYS A 1 188 ? 16.477 18.344 16.110 1.00 64.88 188 LYS A N 1
ATOM 1525 C CA . LYS A 1 188 ? 17.167 19.121 17.147 1.00 64.88 188 LYS A CA 1
ATOM 1526 C C . LYS A 1 188 ? 16.658 20.566 17.140 1.00 64.88 188 LYS A C 1
ATOM 1528 O O . LYS A 1 188 ? 17.105 21.380 16.336 1.00 64.88 188 LYS A O 1
ATOM 1533 N N . GLU A 1 189 ? 15.792 20.909 18.095 1.00 61.28 189 GLU A N 1
ATOM 1534 C CA . GLU A 1 189 ? 15.202 22.254 18.253 1.00 61.28 189 GLU A CA 1
ATOM 1535 C C . GLU A 1 189 ? 16.229 23.401 18.293 1.00 61.28 189 GLU A C 1
ATOM 1537 O O . GLU A 1 189 ? 15.884 24.534 17.964 1.00 61.28 189 GLU A O 1
ATOM 1542 N N . LYS A 1 190 ? 17.477 23.119 18.701 1.00 57.00 190 LYS A N 1
ATOM 1543 C CA . LYS A 1 190 ? 18.565 24.104 18.831 1.00 57.00 190 LYS A CA 1
ATOM 1544 C C . LYS A 1 190 ? 19.250 24.479 17.510 1.00 57.00 190 LYS A C 1
ATOM 1546 O O . LYS A 1 190 ? 19.983 25.459 17.501 1.00 57.00 190 LYS A O 1
ATOM 1551 N N . LEU A 1 191 ? 19.047 23.712 16.437 1.00 66.25 191 LEU A N 1
ATOM 1552 C CA . LEU A 1 191 ? 19.718 23.921 15.143 1.00 66.25 191 LEU A CA 1
ATOM 1553 C C . LEU A 1 191 ? 18.805 24.541 14.077 1.00 66.25 191 LEU A C 1
ATOM 1555 O O . LEU A 1 191 ? 19.256 24.805 12.969 1.00 66.25 191 LEU A O 1
ATOM 1559 N N . LEU A 1 192 ? 17.525 24.756 14.391 1.00 74.88 192 LEU A N 1
ATOM 1560 C CA . LEU A 1 192 ? 16.531 25.233 13.434 1.00 74.88 192 LEU A CA 1
ATOM 1561 C C . LEU A 1 192 ? 16.157 26.689 13.713 1.00 74.88 192 LEU A C 1
ATOM 1563 O O . LEU A 1 192 ? 15.807 27.043 14.843 1.00 74.88 192 LEU A O 1
ATOM 1567 N N . SER A 1 193 ? 16.179 27.514 12.665 1.00 82.06 193 SER A N 1
ATOM 1568 C CA . SER A 1 193 ? 15.581 28.850 12.685 1.00 82.06 193 SER A CA 1
ATOM 1569 C C . SER A 1 193 ? 14.059 28.760 12.871 1.00 82.06 193 SER A C 1
ATOM 1571 O O . SER A 1 193 ? 13.454 27.706 12.661 1.00 82.06 193 SER A O 1
ATOM 1573 N N . GLN A 1 194 ? 13.414 29.865 13.260 1.00 79.31 194 GLN A N 1
ATOM 1574 C CA . GLN A 1 194 ? 11.949 29.899 13.393 1.00 79.31 194 GLN A CA 1
ATOM 1575 C C . GLN A 1 194 ? 11.249 29.612 12.056 1.00 79.31 194 GLN A C 1
ATOM 1577 O O . GLN A 1 194 ? 10.350 28.776 12.012 1.00 79.31 194 GLN A O 1
ATOM 1582 N N . ALA A 1 195 ? 11.739 30.195 10.957 1.00 78.06 195 ALA A N 1
ATOM 1583 C CA . ALA A 1 195 ? 11.247 29.898 9.613 1.00 78.06 195 ALA A CA 1
ATOM 1584 C C . ALA A 1 195 ? 11.420 28.408 9.255 1.00 78.06 195 ALA A C 1
ATOM 1586 O O . ALA A 1 195 ? 10.476 27.762 8.803 1.00 78.06 195 ALA A O 1
ATOM 1587 N N . GLY A 1 196 ? 12.583 27.814 9.553 1.00 81.94 196 GLY A N 1
ATOM 1588 C CA . GLY A 1 196 ? 12.830 26.388 9.314 1.00 81.94 196 GLY A CA 1
ATOM 1589 C C . GLY A 1 196 ? 11.894 25.472 10.112 1.00 81.94 196 GLY A C 1
ATOM 1590 O O . GLY A 1 196 ? 11.383 24.485 9.578 1.00 81.94 196 GLY A O 1
ATOM 1591 N N . LYS A 1 197 ? 11.597 25.816 11.373 1.00 82.25 197 LYS A N 1
ATOM 1592 C CA . LYS A 1 197 ? 10.584 25.105 12.168 1.00 82.25 197 LYS A CA 1
ATOM 1593 C C . LYS A 1 197 ? 9.200 25.202 11.532 1.00 82.25 197 LYS A C 1
ATOM 1595 O O . LYS A 1 197 ? 8.456 24.226 11.573 1.00 82.25 197 LYS A O 1
ATOM 1600 N N . GLU A 1 198 ? 8.848 26.346 10.953 1.00 83.25 198 GLU A N 1
ATOM 1601 C CA . GLU A 1 198 ? 7.510 26.581 10.404 1.00 83.25 198 GLU A CA 1
ATOM 1602 C C . GLU A 1 198 ? 7.281 25.714 9.177 1.00 83.25 198 GLU A C 1
ATOM 1604 O O . GLU A 1 198 ? 6.277 25.003 9.088 1.00 83.25 198 GLU A O 1
ATOM 1609 N N . VAL A 1 199 ? 8.265 25.722 8.277 1.00 84.81 199 VAL A N 1
ATOM 1610 C CA . VAL A 1 199 ? 8.278 24.900 7.071 1.00 84.81 199 VAL A CA 1
ATOM 1611 C C . VAL A 1 199 ? 8.166 23.423 7.439 1.00 84.81 199 VAL A C 1
ATOM 1613 O O . VAL A 1 199 ? 7.300 22.733 6.909 1.00 84.81 199 VAL A O 1
ATOM 1616 N N . LEU A 1 200 ? 8.957 22.931 8.398 1.00 85.75 200 LEU A N 1
ATOM 1617 C CA . LEU A 1 200 ? 8.902 21.528 8.832 1.00 85.75 200 LEU A CA 1
ATOM 1618 C C . LEU A 1 200 ? 7.558 21.153 9.468 1.00 85.75 200 LEU A C 1
ATOM 1620 O O . LEU A 1 200 ? 7.009 20.079 9.196 1.00 85.75 200 LEU A O 1
ATOM 1624 N N . LEU A 1 201 ? 6.996 22.037 10.295 1.00 85.62 201 LEU A N 1
ATOM 1625 C CA . LEU A 1 201 ? 5.688 21.811 10.900 1.00 85.62 201 LEU A CA 1
ATOM 1626 C C . LEU A 1 201 ? 4.588 21.730 9.838 1.00 85.62 201 LEU A C 1
ATOM 1628 O O . LEU A 1 201 ? 3.775 20.806 9.883 1.00 85.62 201 LEU A O 1
ATOM 1632 N N . LYS A 1 202 ? 4.569 22.654 8.876 1.00 83.75 202 LYS A N 1
ATOM 1633 C CA . LYS A 1 202 ? 3.567 22.686 7.801 1.00 83.75 202 LYS A CA 1
ATOM 1634 C C . LYS A 1 202 ? 3.745 21.532 6.811 1.00 83.75 202 LYS A C 1
ATOM 1636 O O . LYS A 1 202 ? 2.788 20.821 6.526 1.00 83.75 202 LYS A O 1
ATOM 1641 N N . ALA A 1 203 ? 4.964 21.299 6.332 1.00 82.44 203 ALA A N 1
ATOM 1642 C CA . ALA A 1 203 ? 5.232 20.318 5.283 1.00 82.44 203 ALA A CA 1
ATOM 1643 C C . ALA A 1 203 ? 5.141 18.866 5.774 1.00 82.44 203 ALA A C 1
ATOM 1645 O O . ALA A 1 203 ? 4.699 17.991 5.034 1.00 82.44 203 ALA A O 1
ATOM 1646 N N . VAL A 1 204 ? 5.546 18.589 7.019 1.00 86.88 204 VAL A N 1
ATOM 1647 C CA . VAL A 1 204 ? 5.657 17.211 7.525 1.00 86.88 204 VAL A CA 1
ATOM 1648 C C . VAL A 1 204 ? 4.654 16.946 8.642 1.00 86.88 204 VAL A C 1
ATOM 1650 O O . VAL A 1 204 ? 3.887 15.985 8.568 1.00 86.88 204 VAL A O 1
ATOM 1653 N N . VAL A 1 205 ? 4.632 17.774 9.692 1.00 90.06 205 VAL A N 1
ATOM 1654 C CA . VAL A 1 205 ? 3.818 17.475 10.885 1.00 90.06 205 VAL A CA 1
ATOM 1655 C C . VAL A 1 205 ? 2.330 17.631 10.617 1.00 90.06 205 VAL A C 1
ATOM 1657 O O . VAL A 1 205 ? 1.565 16.786 11.072 1.00 90.06 205 VAL A O 1
ATOM 1660 N N . GLN A 1 206 ? 1.910 18.652 9.868 1.00 85.94 206 GLN A N 1
ATOM 1661 C CA . GLN A 1 206 ? 0.506 18.827 9.487 1.00 85.94 206 GLN A CA 1
ATOM 1662 C C . GLN A 1 206 ? 0.059 17.787 8.452 1.00 85.94 206 GLN A C 1
ATOM 1664 O O . GLN A 1 206 ? -1.083 17.341 8.504 1.00 85.94 206 GLN A O 1
ATOM 1669 N N . ALA A 1 207 ? 0.949 17.324 7.569 1.00 85.94 207 ALA A N 1
ATOM 1670 C CA . ALA A 1 207 ? 0.607 16.329 6.551 1.00 85.94 207 ALA A CA 1
ATOM 1671 C C . ALA A 1 207 ? 0.154 14.980 7.151 1.00 85.94 207 ALA A C 1
ATOM 1673 O O . ALA A 1 207 ? -0.771 14.352 6.638 1.00 85.94 207 ALA A O 1
ATOM 1674 N N . ILE A 1 208 ? 0.751 14.548 8.270 1.00 85.94 208 ILE A N 1
ATOM 1675 C CA . ILE A 1 208 ? 0.435 13.268 8.935 1.00 85.94 208 ILE A CA 1
ATOM 1676 C C . ILE A 1 208 ? -1.048 13.161 9.363 1.00 85.94 208 ILE A C 1
ATOM 1678 O O . ILE A 1 208 ? -1.727 12.224 8.932 1.00 85.94 208 ILE A O 1
ATOM 1682 N N . PRO A 1 209 ? -1.584 14.057 10.217 1.00 87.31 209 PRO A N 1
ATOM 1683 C CA . PRO A 1 209 ? -2.992 14.044 10.592 1.00 87.31 209 PRO A CA 1
ATOM 1684 C C . PRO A 1 209 ? -3.904 14.399 9.416 1.00 87.31 209 PRO A C 1
ATOM 1686 O O . PRO A 1 209 ? -4.980 13.817 9.336 1.00 87.31 209 PRO A O 1
ATOM 1689 N N . THR A 1 210 ? -3.495 15.276 8.490 1.00 84.25 210 THR A N 1
ATOM 1690 C CA . THR A 1 210 ? -4.298 15.614 7.300 1.00 84.25 210 THR A CA 1
ATOM 1691 C C . THR A 1 210 ? -4.569 14.388 6.436 1.00 84.25 210 THR A C 1
ATOM 1693 O O . THR A 1 210 ? -5.716 14.141 6.065 1.00 84.25 210 THR A O 1
ATOM 1696 N N . PHE A 1 211 ? -3.555 13.552 6.202 1.00 81.88 211 PHE A N 1
ATOM 1697 C CA . PHE A 1 211 ? -3.736 12.293 5.484 1.00 81.88 211 PHE A CA 1
ATOM 1698 C C . PHE A 1 211 ? -4.744 11.373 6.187 1.00 81.88 211 PHE A C 1
ATOM 1700 O O . PHE A 1 211 ? -5.651 10.849 5.548 1.00 81.88 211 PHE A O 1
ATOM 1707 N N . ALA A 1 212 ? -4.664 11.229 7.513 1.00 80.81 212 ALA A N 1
ATOM 1708 C CA . ALA A 1 212 ? -5.637 10.431 8.261 1.00 80.81 212 ALA A CA 1
ATOM 1709 C C . ALA A 1 212 ? -7.050 11.046 8.273 1.00 80.81 212 ALA A C 1
ATOM 1711 O O . ALA A 1 212 ? -8.040 10.312 8.245 1.00 80.81 212 ALA A O 1
ATOM 1712 N N . MET A 1 213 ? -7.152 12.377 8.287 1.00 81.31 213 MET A N 1
ATOM 1713 C CA . MET A 1 213 ? -8.422 13.107 8.257 1.00 81.31 213 MET A CA 1
ATOM 1714 C C . MET A 1 213 ? -9.176 12.949 6.940 1.00 81.31 213 MET A C 1
ATOM 1716 O O . MET A 1 213 ? -10.402 13.032 6.946 1.00 81.31 213 MET A O 1
ATOM 1720 N N . SER A 1 214 ? -8.479 12.632 5.844 1.00 78.44 214 SER A N 1
ATOM 1721 C CA . SER A 1 214 ? -9.127 12.307 4.568 1.00 78.44 214 SER A CA 1
ATOM 1722 C C . SER A 1 214 ? -10.081 11.106 4.666 1.00 78.44 214 SER A C 1
ATOM 1724 O O . SER A 1 214 ? -11.054 11.031 3.922 1.00 78.44 214 SER A O 1
ATOM 1726 N N . CYS A 1 215 ? -9.838 10.183 5.607 1.00 73.69 215 CYS A N 1
ATOM 1727 C CA . CYS A 1 215 ? -10.650 8.979 5.807 1.00 73.69 215 CYS A CA 1
ATOM 1728 C C . CYS A 1 215 ? -11.393 8.954 7.153 1.00 73.69 215 CYS A C 1
ATOM 1730 O O . CYS A 1 215 ? -12.425 8.292 7.276 1.00 73.69 215 CYS A O 1
ATOM 1732 N N . PHE A 1 216 ? -10.889 9.645 8.183 1.00 76.94 216 PHE A N 1
ATOM 1733 C CA . PHE A 1 216 ? -11.423 9.557 9.543 1.00 76.94 216 PHE A CA 1
ATOM 1734 C C . PHE A 1 216 ? -11.656 10.918 10.185 1.00 76.94 216 PHE A C 1
ATOM 1736 O O . PHE A 1 216 ? -10.776 11.768 10.253 1.00 76.94 216 PHE A O 1
ATOM 1743 N N . ARG A 1 217 ? -12.810 11.069 10.839 1.00 79.62 217 ARG A N 1
ATOM 1744 C CA . ARG A 1 217 ? -13.024 12.184 11.763 1.00 79.62 217 ARG A CA 1
ATOM 1745 C C . ARG A 1 217 ? -12.247 11.945 13.062 1.00 79.62 217 ARG A C 1
ATOM 1747 O O . ARG A 1 217 ? -12.626 11.078 13.857 1.00 79.62 217 ARG A O 1
ATOM 1754 N N . LEU A 1 218 ? -11.180 12.715 13.283 1.00 83.62 218 LEU A N 1
ATOM 1755 C CA . LEU A 1 218 ? -10.358 12.611 14.491 1.00 83.62 218 LEU A CA 1
ATOM 1756 C C . LEU A 1 218 ? -11.121 13.110 15.737 1.00 83.62 218 LEU A C 1
ATOM 1758 O O . LEU A 1 218 ? -11.857 14.097 15.663 1.00 83.62 218 LEU A O 1
ATOM 1762 N N . PRO A 1 219 ? -10.961 12.460 16.908 1.00 83.50 219 PRO A N 1
ATOM 1763 C CA . PRO A 1 219 ? -11.507 12.972 18.160 1.00 83.50 219 PRO A CA 1
ATOM 1764 C C . PRO A 1 219 ? -10.881 14.320 18.528 1.00 83.50 219 PRO A C 1
ATOM 1766 O O . PRO A 1 219 ? -9.660 14.451 18.522 1.00 83.50 219 PRO A O 1
ATOM 1769 N N . VAL A 1 220 ? -11.695 15.283 18.971 1.00 84.06 220 VAL A N 1
ATOM 1770 C CA . VAL A 1 220 ? -11.228 16.629 19.367 1.00 84.06 220 VAL A CA 1
ATOM 1771 C C . VAL A 1 220 ? -10.092 16.572 20.397 1.00 84.06 220 VAL A C 1
ATOM 1773 O O . VAL A 1 220 ? -9.143 17.345 20.322 1.00 84.06 220 VAL A O 1
ATOM 1776 N N . GLY A 1 221 ? -10.148 15.622 21.338 1.00 84.69 221 GLY A N 1
ATOM 1777 C CA . GLY A 1 221 ? -9.078 15.423 22.320 1.00 84.69 221 GLY A CA 1
ATOM 1778 C C . GLY A 1 221 ? -7.733 15.033 21.696 1.00 84.69 221 GLY A C 1
ATOM 1779 O O . GLY A 1 221 ? -6.702 15.500 22.158 1.00 84.69 221 GLY A O 1
ATOM 1780 N N . LEU A 1 222 ? -7.736 14.232 20.626 1.00 85.06 222 LEU A N 1
ATOM 1781 C CA . LEU A 1 222 ? -6.514 13.873 19.900 1.00 85.06 222 LEU A CA 1
ATOM 1782 C C . LEU A 1 222 ? -5.950 15.078 19.135 1.00 85.06 222 LEU A C 1
ATOM 1784 O O . LEU A 1 222 ? -4.741 15.285 19.138 1.00 85.06 222 LEU A O 1
ATOM 1788 N N . CYS A 1 223 ? -6.814 15.899 18.528 1.00 87.12 223 CYS A N 1
ATOM 1789 C CA . CYS A 1 223 ? -6.386 17.133 17.866 1.00 87.12 223 CYS A CA 1
ATOM 1790 C C . CYS A 1 223 ? -5.714 18.092 18.859 1.00 87.12 223 CYS A C 1
ATOM 1792 O O . CYS A 1 223 ? -4.626 18.589 18.584 1.00 87.12 223 CYS A O 1
ATOM 1794 N N . ARG A 1 224 ? -6.312 18.280 20.046 1.00 87.12 224 ARG A N 1
ATOM 1795 C CA . ARG A 1 224 ? -5.720 19.088 21.128 1.00 87.12 224 ARG A CA 1
ATOM 1796 C C . ARG A 1 224 ? -4.374 18.531 21.588 1.00 87.12 224 ARG A C 1
ATOM 1798 O O . ARG A 1 224 ? -3.439 19.295 21.802 1.00 87.12 224 ARG A O 1
ATOM 1805 N N . ASP A 1 225 ? -4.258 17.211 21.714 1.00 88.06 225 ASP A N 1
ATOM 1806 C CA . ASP A 1 225 ? -2.996 16.564 22.071 1.00 88.06 225 ASP A CA 1
ATOM 1807 C C . ASP A 1 225 ? -1.891 16.849 21.044 1.00 88.06 225 ASP A C 1
ATOM 1809 O O . ASP A 1 225 ? -0.781 17.206 21.432 1.00 88.06 225 ASP A O 1
ATOM 1813 N N . ILE A 1 226 ? -2.188 16.724 19.748 1.00 89.19 226 ILE A N 1
ATOM 1814 C CA . ILE A 1 226 ? -1.242 17.016 18.658 1.00 89.19 226 ILE A CA 1
ATOM 1815 C C . ILE A 1 226 ? -0.863 18.503 18.651 1.00 89.19 226 ILE A C 1
ATOM 1817 O O . ILE A 1 226 ? 0.316 18.840 18.555 1.00 89.19 226 ILE A O 1
ATOM 1821 N N . GLU A 1 227 ? -1.838 19.394 18.817 1.00 88.00 227 GLU A N 1
ATOM 1822 C CA . GLU A 1 227 ? -1.615 20.839 18.894 1.00 88.00 227 GLU A CA 1
ATOM 1823 C C . GLU A 1 227 ? -0.679 21.212 20.055 1.00 88.00 227 GLU A C 1
ATOM 1825 O O . GLU A 1 227 ? 0.215 22.043 19.892 1.00 88.00 227 GLU A O 1
ATOM 1830 N N . MET A 1 228 ? -0.823 20.565 21.217 1.00 87.50 228 MET A N 1
ATOM 1831 C CA . MET A 1 228 ? 0.098 20.754 22.343 1.00 87.50 228 MET A CA 1
ATOM 1832 C C . MET A 1 228 ? 1.534 20.339 21.999 1.00 87.50 228 MET A C 1
ATOM 1834 O O . MET A 1 228 ? 2.470 21.036 22.395 1.00 87.50 228 MET A O 1
ATOM 1838 N N . LEU A 1 229 ? 1.725 19.248 21.248 1.00 87.50 229 LEU A N 1
ATOM 1839 C CA . LEU A 1 229 ? 3.056 18.820 20.802 1.00 87.50 229 LEU A CA 1
ATOM 1840 C C . LEU A 1 229 ? 3.692 19.843 19.856 1.00 87.50 229 LEU A C 1
ATOM 1842 O O . LEU A 1 229 ? 4.843 20.230 20.055 1.00 87.50 229 LEU A O 1
ATOM 1846 N N . ILE A 1 230 ? 2.920 20.324 18.877 1.00 86.94 230 ILE A N 1
ATOM 1847 C CA . ILE A 1 230 ? 3.357 21.346 17.918 1.00 86.94 230 ILE A CA 1
ATOM 1848 C C . ILE A 1 230 ? 3.749 22.630 18.651 1.00 86.94 230 ILE A C 1
ATOM 1850 O O . ILE A 1 230 ? 4.829 23.170 18.420 1.00 86.94 230 ILE A O 1
ATOM 1854 N N . ARG A 1 231 ? 2.910 23.094 19.586 1.00 85.00 231 ARG A N 1
ATOM 1855 C CA . ARG A 1 231 ? 3.188 24.291 20.394 1.00 85.00 231 ARG A CA 1
ATOM 1856 C C . ARG A 1 231 ? 4.471 24.150 21.200 1.00 85.00 231 ARG A C 1
ATOM 1858 O O . ARG A 1 231 ? 5.264 25.087 21.236 1.00 85.00 231 ARG A O 1
ATOM 1865 N N . LYS A 1 232 ? 4.680 22.996 21.839 1.00 84.25 232 LYS A N 1
ATOM 1866 C CA . LYS A 1 232 ? 5.884 22.739 22.635 1.00 84.25 232 LYS A CA 1
ATOM 1867 C C . LYS A 1 232 ? 7.150 22.829 21.776 1.00 84.25 232 LYS A C 1
ATOM 1869 O O . LYS A 1 232 ? 8.103 23.474 22.195 1.00 84.25 232 LYS A O 1
ATOM 1874 N N . PHE A 1 233 ? 7.124 22.252 20.576 1.00 83.69 233 PHE A N 1
ATOM 1875 C CA . PHE A 1 233 ? 8.250 22.289 19.640 1.00 83.69 233 PHE A CA 1
ATOM 1876 C C . PHE A 1 233 ? 8.510 23.687 19.050 1.00 83.69 233 PHE A C 1
ATOM 1878 O O . PHE A 1 233 ? 9.658 24.135 18.936 1.00 83.69 233 PHE A O 1
ATOM 1885 N N . TRP A 1 234 ? 7.434 24.392 18.687 1.00 82.81 234 TRP A N 1
ATOM 1886 C CA . TRP A 1 234 ? 7.495 25.734 18.108 1.00 82.81 234 TRP A CA 1
ATOM 1887 C C . TRP A 1 234 ? 8.151 26.727 19.070 1.00 82.81 234 TRP A C 1
ATOM 1889 O O . TRP A 1 234 ? 9.176 27.337 18.753 1.00 82.81 234 TRP A O 1
ATOM 1899 N N . TRP A 1 235 ? 7.606 26.821 20.285 1.00 78.06 235 TRP A N 1
ATOM 1900 C CA . TRP A 1 235 ? 8.092 27.764 21.288 1.00 78.06 235 TRP A CA 1
ATOM 1901 C C . TRP A 1 235 ? 9.423 27.328 21.915 1.00 78.06 235 TRP A C 1
ATOM 1903 O O . TRP A 1 235 ? 10.207 28.187 22.319 1.00 78.06 235 TRP A O 1
ATOM 1913 N N . GLY A 1 236 ? 9.716 26.021 21.935 1.00 65.62 236 GLY A N 1
ATOM 1914 C CA . GLY A 1 236 ? 10.890 25.454 22.597 1.00 65.62 236 GLY A CA 1
ATOM 1915 C C . GLY A 1 236 ? 10.931 25.771 24.099 1.00 65.62 236 GLY A C 1
ATOM 1916 O O . GLY A 1 236 ? 10.133 26.540 24.637 1.00 65.62 236 GLY A O 1
ATOM 1917 N N . GLN A 1 237 ? 11.894 25.201 24.820 1.00 52.81 237 GLN A N 1
ATOM 1918 C CA . GLN A 1 237 ? 12.250 25.707 26.150 1.00 52.81 237 GLN A CA 1
ATOM 1919 C C . GLN A 1 237 ? 13.078 26.996 26.010 1.00 52.81 237 GLN A C 1
ATOM 1921 O O . GLN A 1 237 ? 14.299 26.978 26.131 1.00 52.81 237 GLN A O 1
ATOM 1926 N N . ARG A 1 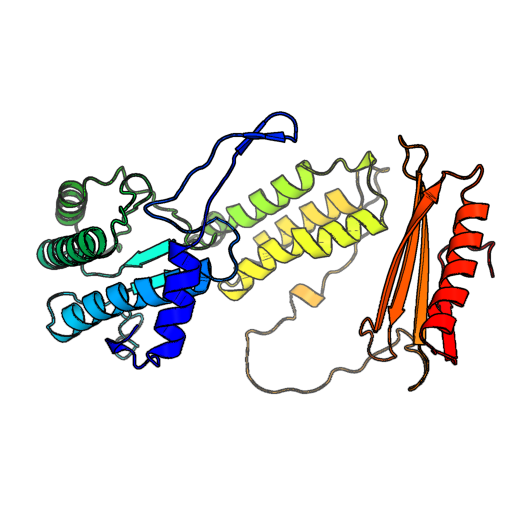238 ? 12.425 28.127 25.738 1.00 44.88 238 ARG A N 1
ATOM 1927 C CA . ARG A 1 238 ? 12.978 29.462 26.015 1.00 44.88 238 ARG A CA 1
ATOM 1928 C C . ARG A 1 238 ? 12.035 30.163 26.986 1.00 44.88 238 ARG A C 1
ATOM 1930 O O . ARG A 1 238 ? 10.946 30.573 26.606 1.00 44.88 238 ARG A O 1
ATOM 1937 N N . ASP A 1 239 ? 12.445 30.191 28.252 1.00 39.06 239 ASP A N 1
ATOM 1938 C CA . ASP A 1 239 ? 11.877 30.974 29.353 1.00 39.06 239 ASP A CA 1
ATOM 1939 C C . ASP A 1 239 ? 10.349 31.100 29.406 1.00 39.06 239 ASP A C 1
ATOM 1941 O O . ASP A 1 239 ? 9.766 32.128 29.071 1.00 39.06 239 ASP A O 1
ATOM 1945 N N . GLY A 1 240 ? 9.701 30.056 29.932 1.00 39.97 240 GLY A N 1
ATOM 1946 C CA . GLY A 1 240 ? 8.593 30.191 30.890 1.00 39.97 240 GLY A CA 1
ATOM 1947 C C . GLY A 1 240 ? 7.330 30.970 30.494 1.00 39.97 240 GLY A C 1
ATOM 1948 O O . GLY A 1 240 ? 6.473 31.161 31.354 1.00 39.97 240 GLY A O 1
ATOM 1949 N N . LYS A 1 241 ? 7.155 31.421 29.247 1.00 38.81 241 LYS A N 1
ATOM 1950 C CA . LYS A 1 241 ? 5.988 32.216 28.834 1.00 38.81 241 LYS A CA 1
ATOM 1951 C C . LYS A 1 241 ? 5.390 31.687 27.533 1.00 38.81 241 LYS A C 1
ATOM 1953 O O . LYS A 1 241 ? 5.788 32.046 26.431 1.00 38.81 241 LYS A O 1
ATOM 1958 N N . SER A 1 242 ? 4.373 30.841 27.690 1.00 32.94 242 SER A N 1
ATOM 1959 C CA . SER A 1 242 ? 3.510 30.347 26.613 1.00 32.94 242 SER A CA 1
ATOM 1960 C C . SER A 1 242 ? 2.732 31.501 25.965 1.00 32.94 242 SER A C 1
ATOM 1962 O O . SER A 1 242 ? 1.777 32.003 26.562 1.00 32.94 242 SER A O 1
ATOM 1964 N N . LYS A 1 243 ? 3.057 31.869 24.720 1.00 38.00 243 LYS A N 1
ATOM 1965 C CA . LYS A 1 243 ? 2.161 32.669 23.867 1.00 38.00 243 LYS A CA 1
ATOM 1966 C C . LYS A 1 243 ? 1.217 31.743 23.093 1.00 38.00 243 LYS A C 1
ATOM 1968 O O . LYS A 1 243 ? 1.630 30.751 22.498 1.00 38.00 243 LYS A O 1
ATOM 1973 N N . ARG A 1 244 ? -0.082 32.041 23.161 1.00 35.53 244 ARG A N 1
ATOM 1974 C CA . ARG A 1 244 ? -1.154 31.272 22.515 1.00 35.53 244 ARG A CA 1
ATOM 1975 C C . ARG A 1 244 ? -1.325 31.763 21.078 1.00 35.53 244 ARG A C 1
ATOM 1977 O O . ARG A 1 244 ? -1.491 32.957 20.874 1.00 35.53 244 ARG A O 1
ATOM 1984 N N . ILE A 1 245 ? -1.333 30.845 20.118 1.00 41.69 245 ILE A N 1
ATOM 1985 C CA . ILE A 1 245 ? -1.894 31.076 18.781 1.00 41.69 245 ILE A CA 1
ATOM 1986 C C . ILE A 1 245 ? -3.100 30.144 18.656 1.00 41.69 245 ILE A C 1
ATOM 1988 O O . ILE A 1 245 ? -3.010 28.963 19.020 1.00 41.69 245 ILE A O 1
ATOM 1992 N N . PHE A 1 246 ? -4.226 30.705 18.220 1.00 40.22 246 PHE A N 1
ATOM 1993 C CA . PHE A 1 246 ? -5.470 30.001 17.929 1.00 40.22 246 PHE A CA 1
ATOM 1994 C C . PHE A 1 246 ? -5.400 29.431 16.511 1.00 40.22 246 PHE A C 1
ATOM 1996 O O . PHE A 1 246 ? -5.244 30.173 15.547 1.00 40.22 246 PHE A O 1
ATOM 2003 N N . LEU A 1 247 ? -5.511 28.110 16.388 1.00 42.31 247 LEU A N 1
ATOM 2004 C CA . LEU A 1 247 ? -5.751 27.422 15.120 1.00 42.31 247 LEU A CA 1
ATOM 2005 C C . LEU A 1 247 ? -7.268 27.207 14.964 1.00 42.31 247 LEU A C 1
ATOM 2007 O O . LEU A 1 247 ? -7.754 26.079 14.921 1.00 42.31 247 LEU A O 1
ATOM 2011 N N . ASP A 1 248 ? -8.035 28.299 14.897 1.00 37.69 248 ASP A N 1
ATOM 2012 C CA . ASP A 1 248 ? -9.494 28.237 14.685 1.00 37.69 248 ASP A CA 1
ATOM 2013 C C . ASP A 1 248 ? -9.872 27.702 13.288 1.00 37.69 248 ASP A C 1
ATOM 2015 O O . ASP A 1 248 ? -10.988 27.222 13.084 1.00 37.69 248 ASP A O 1
ATOM 2019 N N . ALA A 1 249 ? -8.920 27.659 12.349 1.00 40.25 249 ALA A N 1
ATOM 2020 C CA . ALA A 1 249 ? -9.101 27.094 11.009 1.00 40.25 249 ALA A CA 1
ATOM 2021 C C . ALA A 1 249 ? -9.275 25.557 10.984 1.00 40.25 249 ALA A C 1
ATOM 2023 O O . ALA A 1 249 ? -9.770 25.002 10.005 1.00 40.25 249 ALA A O 1
ATOM 2024 N N . TRP A 1 250 ? -8.887 24.841 12.047 1.00 41.16 250 TRP A N 1
ATOM 2025 C CA . TRP A 1 250 ? -8.982 23.371 12.090 1.00 41.16 250 TRP A CA 1
ATOM 2026 C C . TRP A 1 250 ? -10.344 22.847 12.557 1.00 41.16 250 TRP A C 1
ATOM 2028 O O . TRP A 1 250 ? -10.716 21.720 12.234 1.00 41.16 250 TRP A O 1
ATOM 2038 N N . LEU A 1 251 ? -11.096 23.639 13.324 1.00 38.38 251 LEU A N 1
ATOM 2039 C CA . LEU A 1 251 ? -12.414 23.245 13.839 1.00 38.38 251 LEU A CA 1
ATOM 2040 C C . LEU A 1 251 ? -13.559 23.597 12.880 1.00 38.38 251 LEU A C 1
ATOM 2042 O O . LEU A 1 251 ? -14.665 23.089 13.051 1.00 38.38 251 LEU A O 1
ATOM 2046 N N . SER A 1 252 ? -13.289 24.441 11.885 1.00 36.78 252 SER A N 1
ATOM 2047 C CA . SER A 1 252 ? -14.277 25.022 10.974 1.00 36.78 252 SER A CA 1
ATOM 2048 C C . S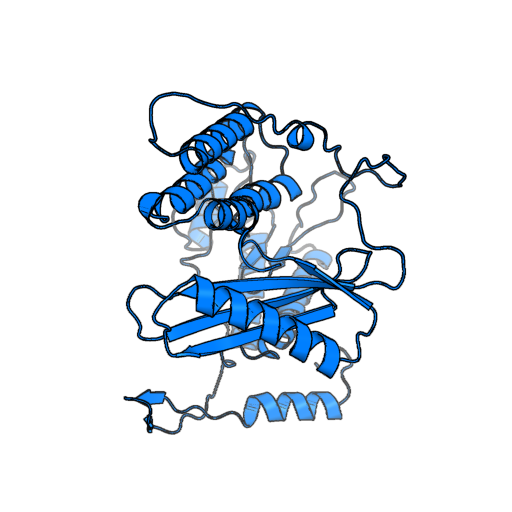ER A 1 252 ? -14.317 24.373 9.583 1.00 36.78 252 SER A C 1
ATOM 2050 O O . SER A 1 252 ? -15.161 24.751 8.780 1.00 36.78 252 SER A O 1
ATOM 2052 N N . SER A 1 253 ? -13.490 23.358 9.297 1.00 30.80 253 SER A N 1
ATOM 2053 C CA . SER A 1 253 ? -13.587 22.600 8.037 1.00 30.80 253 SER A CA 1
ATOM 2054 C C . SER A 1 253 ? -14.842 21.707 8.020 1.00 30.80 253 SER A C 1
ATOM 2056 O O . SER A 1 253 ? -14.930 20.774 8.829 1.00 30.80 253 SER A O 1
ATOM 2058 N N . PRO A 1 254 ? -15.814 21.934 7.115 1.00 36.47 254 PRO A N 1
ATOM 2059 C CA . PRO A 1 254 ? -16.931 21.022 6.927 1.00 36.47 254 PRO A CA 1
ATOM 2060 C C . PRO A 1 254 ? -16.453 19.752 6.208 1.00 36.47 254 PRO A C 1
ATOM 2062 O O . PRO A 1 254 ? -15.514 19.766 5.415 1.00 36.47 254 PRO A O 1
ATOM 2065 N N . THR A 1 255 ? -17.128 18.634 6.471 1.00 36.81 255 THR A N 1
ATOM 2066 C CA . THR A 1 255 ? -17.129 17.440 5.606 1.00 36.81 255 THR A CA 1
ATOM 2067 C C . THR A 1 255 ? -17.363 17.809 4.133 1.00 36.81 255 THR A C 1
ATOM 2069 O O . THR A 1 255 ? -18.064 18.787 3.882 1.00 36.81 255 THR A O 1
ATOM 2072 N N . PRO A 1 256 ? -16.849 17.033 3.157 1.00 33.94 256 PRO A N 1
ATOM 2073 C CA . PRO A 1 256 ? -16.915 17.409 1.751 1.00 33.94 256 PRO A CA 1
ATOM 2074 C C . PRO A 1 256 ? -18.369 17.397 1.272 1.00 33.94 256 PRO A C 1
ATOM 2076 O O . PRO A 1 256 ? -18.970 16.340 1.084 1.00 33.94 256 PRO A O 1
ATOM 2079 N N . SER A 1 257 ? -18.933 18.581 1.068 1.00 30.03 257 SER A N 1
ATOM 2080 C CA . SER A 1 257 ? -20.163 18.785 0.314 1.00 30.03 257 SER A CA 1
ATOM 2081 C C . SER A 1 257 ? -19.899 19.837 -0.756 1.00 30.03 257 SER A C 1
ATOM 2083 O O . SER A 1 257 ? -19.619 20.987 -0.444 1.00 30.03 257 SER A O 1
ATOM 2085 N N . VAL A 1 258 ? -19.925 19.359 -2.000 1.00 42.38 258 VAL A N 1
ATOM 2086 C CA . VAL A 1 258 ? -20.365 20.007 -3.244 1.00 42.38 258 VAL A CA 1
ATOM 2087 C C . VAL A 1 258 ? -20.737 21.504 -3.143 1.00 42.38 258 VAL A C 1
ATOM 2089 O O . VAL A 1 258 ? -21.649 21.860 -2.405 1.00 42.38 258 VAL A O 1
ATOM 2092 N N . LEU A 1 259 ? -20.106 22.285 -4.039 1.00 31.89 259 LEU A N 1
ATOM 2093 C CA . LEU A 1 259 ? -20.364 23.673 -4.481 1.00 31.89 259 LEU A CA 1
ATOM 2094 C C . LEU A 1 259 ? -19.854 24.834 -3.591 1.00 31.89 259 LEU A C 1
ATOM 2096 O O . LEU A 1 259 ? -20.192 24.963 -2.422 1.00 31.89 259 LEU A O 1
ATOM 2100 N N . ALA A 1 260 ? -19.043 25.690 -4.233 1.00 29.81 260 ALA A N 1
ATOM 2101 C CA . ALA A 1 260 ? -18.594 27.043 -3.850 1.00 29.81 260 ALA A CA 1
ATOM 2102 C C . ALA A 1 260 ? -19.797 28.009 -3.602 1.00 29.81 260 ALA A C 1
ATOM 2104 O O . ALA A 1 260 ? -20.906 27.610 -3.970 1.00 29.81 260 ALA A O 1
ATOM 2105 N N . PRO A 1 261 ? -19.653 29.266 -3.087 1.00 40.47 261 PRO A N 1
ATOM 2106 C CA . PRO A 1 261 ? -18.462 30.132 -3.149 1.00 40.47 261 PRO A CA 1
ATOM 2107 C C . PRO A 1 261 ? -18.118 31.033 -1.931 1.00 40.47 261 PRO A C 1
ATOM 2109 O O . PRO A 1 261 ? -18.896 31.215 -1.002 1.00 40.47 261 PRO A O 1
ATOM 2112 N N . GLU A 1 262 ? -16.899 31.581 -2.041 1.00 37.69 262 GLU A N 1
ATOM 2113 C CA . GLU A 1 262 ? -16.348 32.867 -1.566 1.00 37.69 262 GLU A CA 1
ATOM 2114 C C . GLU A 1 262 ? -16.446 33.280 -0.085 1.00 37.69 262 GLU A C 1
ATOM 2116 O O . GLU A 1 262 ? -17.501 33.611 0.449 1.00 37.69 262 GLU A O 1
ATOM 2121 N N . ALA A 1 263 ? -15.265 33.409 0.534 1.00 27.94 263 ALA A N 1
ATOM 2122 C CA . ALA A 1 263 ? -15.034 34.231 1.715 1.00 27.94 263 ALA A CA 1
ATOM 2123 C C . ALA A 1 263 ? -13.948 35.274 1.402 1.00 27.94 263 ALA A C 1
ATOM 2125 O O . ALA A 1 263 ? -12.890 34.958 0.859 1.00 27.94 263 ALA A O 1
ATOM 2126 N N . THR A 1 264 ? -14.268 36.518 1.737 1.00 30.05 264 THR A N 1
ATOM 2127 C CA . THR A 1 264 ? -13.529 37.758 1.501 1.00 30.05 264 THR A CA 1
ATOM 2128 C C . THR A 1 264 ? -12.225 37.853 2.295 1.00 30.05 264 THR A C 1
ATOM 2130 O O . THR A 1 264 ? -12.166 37.491 3.471 1.00 30.05 264 THR A O 1
ATOM 2133 N N . VAL A 1 265 ? -11.203 38.373 1.615 1.00 32.88 265 VAL A N 1
ATOM 2134 C CA . VAL A 1 265 ? -9.808 38.564 2.031 1.00 32.88 265 VAL A CA 1
ATOM 2135 C C . VAL A 1 265 ? -9.604 39.953 2.639 1.00 32.88 265 VAL A C 1
ATOM 2137 O O . VAL A 1 265 ? -10.071 40.922 2.061 1.00 32.88 265 VAL A O 1
ATOM 2140 N N . ASP A 1 266 ? -8.806 40.030 3.708 1.00 31.98 266 ASP A N 1
ATOM 2141 C CA . ASP A 1 266 ? -7.968 41.181 4.086 1.00 31.98 266 ASP A CA 1
ATOM 2142 C C . ASP A 1 266 ? -6.673 40.592 4.693 1.00 31.98 266 ASP A C 1
ATOM 2144 O O . ASP A 1 266 ? -6.756 39.745 5.579 1.00 31.98 266 ASP A O 1
ATOM 2148 N N . THR A 1 267 ? -5.421 40.891 4.339 1.00 34.88 267 THR A N 1
ATOM 2149 C CA . THR A 1 267 ? -4.766 41.642 3.257 1.00 34.88 267 THR A CA 1
ATOM 2150 C C . THR A 1 267 ? -3.306 41.152 3.281 1.00 34.88 267 THR A C 1
ATOM 2152 O O . THR A 1 267 ? -2.538 41.545 4.158 1.00 34.88 267 THR A O 1
ATOM 2155 N N . LEU A 1 268 ? -2.920 40.270 2.356 1.00 40.34 268 LEU A N 1
ATOM 2156 C CA . LEU A 1 268 ? -1.540 40.171 1.872 1.00 40.34 268 LEU A CA 1
ATOM 2157 C C . LEU A 1 268 ? -1.588 40.932 0.550 1.00 40.34 268 LEU A C 1
ATOM 2159 O O . LEU A 1 268 ? -2.369 40.561 -0.324 1.00 40.34 268 LEU A O 1
ATOM 2163 N N . ILE A 1 269 ? -0.892 42.062 0.440 1.00 42.09 269 ILE A N 1
ATOM 2164 C CA . ILE A 1 269 ? -0.971 42.870 -0.780 1.00 42.09 269 ILE A CA 1
ATOM 2165 C C . ILE A 1 269 ? -0.243 42.094 -1.876 1.00 42.09 269 ILE A C 1
ATOM 2167 O O . ILE A 1 269 ? 0.984 42.112 -1.956 1.00 42.09 269 ILE A O 1
ATOM 2171 N N . ASN A 1 270 ? -1.010 41.383 -2.697 1.00 43.97 270 ASN A N 1
ATOM 2172 C CA . ASN A 1 270 ? -0.513 40.837 -3.944 1.00 43.97 270 ASN A CA 1
ATOM 2173 C C . ASN A 1 270 ? -0.174 42.010 -4.881 1.00 43.97 270 ASN A C 1
ATOM 2175 O O . ASN A 1 270 ? -0.903 43.011 -4.897 1.00 43.97 270 ASN A O 1
ATOM 2179 N N . PRO A 1 271 ? 0.930 41.930 -5.640 1.00 48.03 271 PRO A N 1
ATOM 2180 C CA . PRO A 1 271 ? 1.262 42.955 -6.618 1.00 48.03 271 PRO A CA 1
ATOM 2181 C C . PRO A 1 271 ? 0.121 43.133 -7.629 1.00 48.03 271 PRO A C 1
ATOM 2183 O O . PRO A 1 271 ? -0.617 42.191 -7.923 1.00 48.03 271 PRO A O 1
ATOM 2186 N N . GLN A 1 272 ? -0.032 44.351 -8.162 1.00 53.44 272 GLN A N 1
ATOM 2187 C CA . GLN A 1 272 ? -1.043 44.621 -9.188 1.00 53.44 272 GLN A CA 1
ATOM 2188 C C . GLN A 1 272 ? -0.864 43.688 -10.391 1.00 53.44 272 GLN A C 1
ATOM 2190 O O . GLN A 1 272 ? 0.259 43.332 -10.747 1.00 53.44 272 GLN A O 1
ATOM 2195 N N . THR A 1 273 ? -1.976 43.299 -11.014 1.00 50.53 273 THR A N 1
ATOM 2196 C CA . THR A 1 273 ? -2.022 42.366 -12.144 1.00 50.53 273 THR A CA 1
ATOM 2197 C C . THR A 1 273 ? -1.025 42.781 -13.232 1.00 50.53 273 THR A C 1
ATOM 2199 O O . THR A 1 273 ? -1.157 43.852 -13.822 1.00 50.53 273 THR A O 1
ATOM 2202 N N . GLY A 1 274 ? -0.010 41.943 -13.470 1.00 56.53 274 GLY A N 1
ATOM 2203 C CA . GLY A 1 274 ? 1.096 42.216 -14.401 1.00 56.53 274 GLY A CA 1
ATOM 2204 C C . GLY A 1 274 ? 2.459 42.497 -13.749 1.00 56.53 274 GLY A C 1
ATOM 2205 O O . GLY A 1 274 ? 3.455 42.548 -14.468 1.00 56.53 274 GLY A O 1
ATOM 2206 N N . ASN A 1 275 ? 2.529 42.624 -12.420 1.00 68.31 275 ASN A N 1
ATOM 2207 C CA . ASN A 1 275 ? 3.782 42.756 -11.670 1.00 68.31 275 ASN A CA 1
ATOM 2208 C C . ASN A 1 275 ? 4.167 41.430 -10.995 1.00 68.31 275 ASN A C 1
ATOM 2210 O O . ASN A 1 275 ? 3.326 40.745 -10.412 1.00 68.31 275 ASN A O 1
ATOM 2214 N N . MET A 1 276 ? 5.454 41.091 -11.051 1.00 78.19 276 MET A N 1
ATOM 2215 C CA . MET A 1 276 ? 6.026 39.919 -10.386 1.00 78.19 276 MET A CA 1
ATOM 2216 C C . MET A 1 276 ? 6.498 40.266 -8.969 1.00 78.19 276 MET A C 1
ATOM 2218 O O . MET A 1 276 ? 6.783 41.424 -8.655 1.00 78.19 276 MET A O 1
ATOM 2222 N N . LYS A 1 277 ? 6.599 39.255 -8.108 1.00 86.06 277 LYS A N 1
ATOM 2223 C CA . LYS A 1 277 ? 7.260 39.347 -6.804 1.00 86.06 277 LYS A CA 1
ATOM 2224 C C . LYS A 1 277 ? 8.501 38.467 -6.813 1.00 86.06 277 LYS A C 1
ATOM 2226 O O . LYS A 1 277 ? 8.380 37.254 -6.967 1.00 86.06 277 LYS A O 1
ATOM 2231 N N . THR A 1 278 ? 9.675 39.059 -6.624 1.00 85.12 278 THR A N 1
ATOM 2232 C CA . THR A 1 278 ? 10.949 38.343 -6.528 1.00 85.12 278 THR A CA 1
ATOM 2233 C C . THR A 1 278 ? 11.440 38.354 -5.082 1.00 85.12 278 THR A C 1
ATOM 2235 O O . THR A 1 278 ? 11.928 39.371 -4.597 1.00 85.12 278 THR A O 1
ATOM 2238 N N . ASN A 1 279 ? 11.358 37.211 -4.405 1.00 89.00 279 ASN A N 1
ATOM 2239 C CA . ASN A 1 279 ? 11.982 37.018 -3.097 1.00 89.00 279 ASN A CA 1
ATOM 2240 C C . ASN A 1 279 ? 13.416 36.517 -3.274 1.00 89.00 279 ASN A C 1
ATOM 2242 O O . ASN A 1 279 ? 13.664 35.672 -4.142 1.00 89.00 279 ASN A O 1
ATOM 2246 N N . TYR A 1 280 ? 14.343 36.986 -2.446 1.00 86.38 280 TYR A N 1
ATOM 2247 C CA . TYR A 1 280 ? 15.720 36.495 -2.436 1.00 86.38 280 TYR A CA 1
ATOM 2248 C C . TYR A 1 280 ? 16.264 36.338 -1.016 1.00 86.38 280 TYR A C 1
ATOM 2250 O O . TYR A 1 280 ? 15.804 37.014 -0.101 1.00 86.38 280 TYR A O 1
ATOM 2258 N N . ASP A 1 281 ? 17.227 35.431 -0.854 1.00 86.88 281 ASP A N 1
ATOM 2259 C CA . ASP A 1 281 ? 17.865 35.134 0.433 1.00 86.88 281 ASP A CA 1
ATOM 2260 C C . ASP A 1 281 ? 19.293 34.592 0.234 1.00 86.88 281 ASP A C 1
ATOM 2262 O O . ASP A 1 281 ? 19.594 33.909 -0.760 1.00 86.88 281 ASP A O 1
ATOM 2266 N N . GLY A 1 282 ? 20.175 34.903 1.180 1.00 83.50 282 GLY A N 1
ATOM 2267 C CA . GLY A 1 282 ? 21.556 34.465 1.260 1.00 83.50 282 GLY A CA 1
ATOM 2268 C C . GLY A 1 282 ? 21.808 33.544 2.458 1.00 83.50 282 GLY A C 1
ATOM 2269 O O . GLY A 1 282 ? 21.846 33.954 3.612 1.00 83.50 282 GLY A O 1
ATOM 2270 N N . THR A 1 283 ? 22.127 32.272 2.217 1.00 83.69 283 THR A N 1
ATOM 2271 C CA . THR A 1 283 ? 22.434 31.321 3.302 1.00 83.69 283 THR A CA 1
ATOM 2272 C C . THR A 1 283 ? 23.918 30.965 3.384 1.00 83.69 283 THR A C 1
ATOM 2274 O O . THR A 1 283 ? 24.516 30.471 2.431 1.00 83.69 283 THR A O 1
ATOM 2277 N N . MET A 1 284 ? 24.518 31.126 4.567 1.00 79.81 284 MET A N 1
ATOM 2278 C CA . MET A 1 284 ? 25.861 30.616 4.873 1.00 79.81 284 MET A CA 1
ATOM 2279 C C . MET A 1 284 ? 25.784 29.185 5.405 1.00 79.81 284 MET A C 1
ATOM 2281 O O . MET A 1 284 ? 25.073 28.915 6.375 1.00 79.81 284 MET A O 1
ATOM 2285 N N . PHE A 1 285 ? 26.571 28.272 4.841 1.00 79.19 285 PHE A N 1
ATOM 2286 C CA . PHE A 1 285 ? 26.670 26.913 5.361 1.00 79.19 285 PHE A CA 1
ATOM 2287 C C . PHE A 1 285 ? 27.770 26.861 6.436 1.00 79.19 285 PHE A C 1
ATOM 2289 O O . PHE A 1 285 ? 28.917 27.253 6.220 1.00 79.19 285 PHE A O 1
ATOM 2296 N N . GLY A 1 286 ? 27.398 26.454 7.655 1.00 61.88 286 GLY A N 1
ATOM 2297 C CA . GLY A 1 286 ? 28.231 26.633 8.851 1.00 61.88 286 GLY A CA 1
ATOM 2298 C C . GLY A 1 286 ? 29.608 25.962 8.781 1.00 61.88 286 GLY A C 1
ATOM 2299 O O . GLY A 1 286 ? 30.607 26.598 9.116 1.00 61.88 286 GLY A O 1
ATOM 2300 N N . GLU A 1 287 ? 29.668 24.716 8.303 1.00 59.50 287 GLU A N 1
ATOM 2301 C CA . GLU A 1 287 ? 30.876 23.870 8.330 1.00 59.50 287 GLU A CA 1
ATOM 2302 C C . GLU A 1 287 ? 31.607 23.763 6.977 1.00 59.50 287 GLU A C 1
ATOM 2304 O O . GLU A 1 287 ? 32.703 23.210 6.925 1.00 59.50 287 GLU A O 1
ATOM 2309 N N . SER A 1 288 ? 31.050 24.312 5.892 1.00 61.75 288 SER A N 1
ATOM 2310 C CA . SER A 1 288 ? 31.684 24.330 4.566 1.00 61.75 288 SER A CA 1
ATOM 2311 C C . SER A 1 288 ? 32.190 25.729 4.199 1.00 61.75 288 SER A C 1
ATOM 2313 O O . SER A 1 288 ? 31.740 26.734 4.759 1.00 61.75 288 SER A O 1
ATOM 2315 N N . ASP A 1 289 ? 33.134 25.806 3.253 1.00 73.62 289 ASP A N 1
ATOM 2316 C CA . ASP A 1 289 ? 33.607 27.065 2.647 1.00 73.62 289 ASP A CA 1
ATOM 2317 C C . ASP A 1 289 ? 32.662 27.551 1.531 1.00 73.62 289 ASP A C 1
ATOM 2319 O O . ASP A 1 289 ? 33.064 28.118 0.517 1.00 73.62 289 ASP A O 1
ATOM 2323 N N . GLU A 1 290 ? 31.363 27.314 1.716 1.00 79.69 290 GLU A N 1
ATOM 2324 C CA . GLU A 1 290 ? 30.339 27.501 0.697 1.00 79.69 290 GLU A CA 1
ATOM 2325 C C . GLU A 1 290 ? 29.172 28.328 1.253 1.00 79.69 290 GLU A C 1
ATOM 2327 O O . GLU A 1 290 ? 28.835 28.265 2.439 1.00 79.69 290 GLU A O 1
ATOM 2332 N N . ALA A 1 291 ? 28.530 29.092 0.379 1.00 84.19 291 ALA A N 1
ATOM 2333 C CA . ALA A 1 291 ? 27.299 29.820 0.646 1.00 84.19 291 ALA A CA 1
ATOM 2334 C C . ALA A 1 291 ? 26.309 29.599 -0.505 1.00 84.19 291 ALA A C 1
ATOM 2336 O O . ALA A 1 291 ? 26.685 29.186 -1.604 1.00 84.19 291 ALA A O 1
ATOM 2337 N N . GLY A 1 292 ? 25.031 29.818 -0.235 1.00 85.50 292 GLY A N 1
ATOM 2338 C CA . GLY A 1 292 ? 23.947 29.658 -1.191 1.00 85.50 292 GLY A CA 1
ATOM 2339 C C . GLY A 1 292 ? 23.192 30.963 -1.378 1.00 85.50 292 GLY A C 1
ATOM 2340 O O . GLY A 1 292 ? 22.956 31.684 -0.413 1.00 85.50 292 GLY A O 1
ATOM 2341 N N . ILE A 1 293 ? 22.797 31.242 -2.611 1.00 87.50 293 ILE A N 1
ATOM 2342 C CA . ILE A 1 293 ? 21.843 32.287 -2.967 1.00 87.50 293 ILE A CA 1
ATOM 2343 C C . ILE A 1 293 ? 20.573 31.595 -3.457 1.00 87.50 293 ILE A C 1
ATOM 2345 O O . ILE A 1 293 ? 20.639 30.705 -4.310 1.00 87.50 293 ILE A O 1
ATOM 2349 N N . GLY A 1 294 ? 19.426 32.001 -2.924 1.00 87.25 294 GLY A N 1
ATOM 2350 C CA . GLY A 1 294 ? 18.110 31.588 -3.395 1.00 87.25 294 GLY A CA 1
ATOM 2351 C C . GLY A 1 294 ? 17.345 32.777 -3.957 1.00 87.25 294 GLY A C 1
ATOM 2352 O O . GLY A 1 294 ? 17.296 33.829 -3.329 1.00 87.25 294 GLY A O 1
ATOM 2353 N N . VAL A 1 295 ? 16.727 32.608 -5.125 1.00 89.00 295 VAL A N 1
ATOM 2354 C CA . VAL A 1 295 ? 15.790 33.578 -5.709 1.00 89.00 295 VAL A CA 1
ATOM 2355 C C . VAL A 1 295 ? 14.522 32.845 -6.129 1.00 89.00 295 VAL A C 1
ATOM 2357 O O . VAL A 1 295 ? 14.607 31.793 -6.762 1.00 89.00 295 VAL A O 1
ATOM 2360 N N . VAL A 1 296 ? 13.349 33.391 -5.812 1.00 88.44 296 VAL A N 1
ATOM 2361 C CA . VAL A 1 296 ? 12.042 32.858 -6.226 1.00 88.44 296 VAL A CA 1
ATOM 2362 C C . VAL A 1 296 ? 11.186 33.990 -6.782 1.00 88.44 296 VAL A C 1
ATOM 2364 O O . VAL A 1 296 ? 10.961 34.983 -6.098 1.00 88.44 296 VAL A O 1
ATOM 2367 N N . ILE A 1 297 ? 10.682 33.821 -8.003 1.00 86.56 297 ILE A N 1
ATOM 2368 C CA . ILE A 1 297 ? 9.798 34.769 -8.688 1.00 86.56 297 ILE A CA 1
ATOM 2369 C C . ILE A 1 297 ? 8.386 34.192 -8.709 1.00 86.56 297 ILE A C 1
ATOM 2371 O O . ILE A 1 297 ? 8.198 33.042 -9.109 1.00 86.56 297 ILE A O 1
ATOM 2375 N N . GLN A 1 298 ? 7.398 34.978 -8.294 1.00 86.06 298 GLN A N 1
ATOM 2376 C CA . GLN A 1 298 ? 5.984 34.610 -8.272 1.00 86.06 298 GLN A CA 1
ATOM 2377 C C . GLN A 1 298 ? 5.128 35.641 -9.009 1.00 86.06 298 GLN A C 1
ATOM 2379 O O . GLN A 1 298 ? 5.473 36.824 -9.041 1.00 86.06 298 GLN A O 1
ATOM 2384 N N . ASN A 1 299 ? 4.013 35.197 -9.589 1.00 82.00 299 ASN A N 1
ATOM 2385 C CA . ASN A 1 299 ? 3.003 36.093 -10.154 1.00 82.00 299 ASN A CA 1
ATOM 2386 C C . ASN A 1 299 ? 2.055 36.638 -9.063 1.00 82.00 299 ASN A C 1
ATOM 2388 O O . ASN A 1 299 ? 2.163 36.297 -7.884 1.00 82.00 299 ASN A O 1
ATOM 2392 N N . SER A 1 300 ? 1.109 37.494 -9.457 1.00 73.38 300 SER A N 1
ATOM 2393 C CA . SER A 1 300 ? 0.111 38.091 -8.557 1.00 73.38 300 SER A CA 1
ATOM 2394 C C . SER A 1 300 ? -0.846 37.080 -7.913 1.00 73.38 300 SER A C 1
ATOM 2396 O O . SER A 1 300 ? -1.479 37.408 -6.910 1.00 73.38 300 SER A O 1
ATOM 2398 N N . ASP A 1 301 ? -0.936 35.865 -8.454 1.00 73.50 301 ASP A N 1
ATOM 2399 C CA . ASP A 1 301 ? -1.762 34.773 -7.928 1.00 73.50 301 ASP A CA 1
ATOM 2400 C C . ASP A 1 301 ? -0.983 33.867 -6.952 1.00 73.50 301 ASP A C 1
ATOM 2402 O O . ASP A 1 301 ? -1.535 32.923 -6.387 1.00 73.50 301 ASP A O 1
ATOM 2406 N N . GLY A 1 302 ? 0.300 34.172 -6.707 1.00 71.62 302 GLY A N 1
ATOM 2407 C CA . GLY A 1 302 ? 1.182 33.408 -5.821 1.00 71.62 302 GLY A CA 1
ATOM 2408 C C . GLY A 1 302 ? 1.786 32.159 -6.468 1.00 71.62 302 GLY A C 1
ATOM 2409 O O . GLY A 1 302 ? 2.401 31.344 -5.776 1.00 71.62 302 GLY A O 1
ATOM 2410 N N . GLU A 1 303 ? 1.639 31.991 -7.783 1.00 76.38 303 GLU A N 1
ATOM 2411 C CA . GLU A 1 303 ? 2.244 30.883 -8.518 1.00 76.38 303 GLU A CA 1
ATOM 2412 C C . GLU A 1 303 ? 3.726 31.163 -8.776 1.00 76.38 303 GLU A C 1
ATOM 2414 O O . GLU A 1 303 ? 4.111 32.262 -9.175 1.00 76.38 303 GLU A O 1
ATOM 2419 N N . VAL A 1 304 ? 4.575 30.155 -8.559 1.00 84.12 304 VAL A N 1
ATOM 2420 C CA . VAL A 1 304 ? 6.021 30.264 -8.790 1.00 84.12 304 VAL A CA 1
ATOM 2421 C C . VAL A 1 304 ? 6.309 30.221 -10.287 1.00 84.12 304 VAL A C 1
ATOM 2423 O O . VAL A 1 304 ? 6.122 29.196 -10.936 1.00 84.12 304 VAL A O 1
ATOM 2426 N N . MET A 1 305 ? 6.821 31.331 -10.809 1.00 84.44 305 MET A N 1
ATOM 2427 C CA . MET A 1 305 ? 7.184 31.506 -12.214 1.00 84.44 305 MET A CA 1
ATOM 2428 C C . MET A 1 305 ? 8.609 31.030 -12.501 1.00 84.44 305 MET A C 1
ATOM 2430 O O . MET A 1 305 ? 8.876 30.486 -13.570 1.00 84.44 305 MET A O 1
ATOM 2434 N N . ALA A 1 306 ? 9.532 31.235 -11.556 1.00 85.31 306 ALA A N 1
ATOM 2435 C CA . ALA A 1 306 ? 10.921 30.801 -11.676 1.00 85.31 306 ALA A CA 1
ATOM 2436 C C . ALA A 1 306 ? 11.601 30.706 -10.306 1.00 85.31 306 ALA A C 1
ATOM 2438 O O . ALA A 1 306 ? 11.243 31.426 -9.374 1.00 85.31 306 ALA A O 1
ATOM 2439 N N . ALA A 1 307 ? 12.619 29.853 -10.194 1.00 89.25 307 ALA A N 1
ATOM 2440 C CA . ALA A 1 307 ? 13.476 29.778 -9.018 1.00 89.25 307 ALA A CA 1
ATOM 2441 C C . ALA A 1 307 ? 14.933 29.531 -9.425 1.00 89.25 307 ALA A C 1
ATOM 2443 O O . ALA A 1 307 ? 15.195 28.752 -10.343 1.00 89.25 307 ALA A O 1
ATOM 2444 N N . LEU A 1 308 ? 15.868 30.173 -8.727 1.00 85.62 308 LEU A N 1
ATOM 2445 C CA . LEU A 1 308 ? 17.304 30.016 -8.929 1.00 85.62 308 LEU A CA 1
ATOM 2446 C C . LEU A 1 308 ? 17.988 29.688 -7.598 1.00 85.62 308 LEU A C 1
ATOM 2448 O O . LEU A 1 308 ? 18.060 30.554 -6.724 1.00 85.62 308 LEU A O 1
ATOM 2452 N N . PRO A 1 309 ? 18.521 28.467 -7.452 1.00 86.88 309 PRO A N 1
ATOM 2453 C CA . PRO A 1 309 ? 19.515 28.149 -6.443 1.00 86.88 309 PRO A CA 1
ATOM 2454 C C . PRO A 1 309 ? 20.924 28.295 -7.034 1.00 86.88 309 PRO A C 1
ATOM 2456 O O . PRO A 1 309 ? 21.266 27.629 -8.012 1.00 86.88 309 PRO A O 1
ATOM 2459 N N . GLU A 1 310 ? 21.766 29.129 -6.430 1.00 85.38 310 GLU A N 1
ATOM 2460 C CA . GLU A 1 310 ? 23.162 29.308 -6.838 1.00 85.38 310 GLU A CA 1
ATOM 2461 C C . GLU A 1 310 ? 24.107 29.070 -5.663 1.00 85.38 310 GLU A C 1
ATOM 2463 O O . GLU A 1 310 ? 23.870 29.522 -4.545 1.00 85.38 310 GLU A O 1
ATOM 2468 N N . LYS A 1 311 ? 25.191 28.337 -5.915 1.00 87.44 311 LYS A N 1
ATOM 2469 C CA . LYS A 1 311 ? 26.205 28.019 -4.914 1.00 87.44 311 LYS A CA 1
ATOM 2470 C C . LYS A 1 311 ? 27.439 28.873 -5.162 1.00 87.44 311 LYS A C 1
ATOM 2472 O O . LYS A 1 311 ? 27.997 28.834 -6.255 1.00 87.44 311 LYS A O 1
ATOM 2477 N N . ILE A 1 312 ? 27.874 29.604 -4.145 1.00 83.75 312 ILE A N 1
ATOM 2478 C CA . ILE A 1 312 ? 29.042 30.483 -4.206 1.00 83.75 312 ILE A CA 1
ATOM 2479 C C . ILE A 1 312 ? 30.052 30.117 -3.117 1.00 83.75 312 ILE A C 1
ATOM 2481 O O . ILE A 1 312 ? 29.736 29.404 -2.162 1.00 83.75 312 ILE A O 1
ATOM 2485 N N . GLN A 1 313 ? 31.281 30.609 -3.248 1.00 81.94 313 GLN A N 1
ATOM 2486 C CA . GLN A 1 313 ? 32.270 30.476 -2.183 1.00 81.94 313 GLN A CA 1
ATOM 2487 C C . GLN A 1 313 ? 31.884 31.354 -0.986 1.00 81.94 313 GLN A C 1
ATOM 2489 O O . GLN A 1 313 ? 31.324 32.441 -1.150 1.00 81.94 313 GLN A O 1
ATOM 2494 N N . LYS A 1 314 ? 32.174 30.873 0.222 1.00 75.06 314 LYS A N 1
ATOM 2495 C CA . LYS A 1 314 ? 31.874 31.568 1.474 1.00 75.06 314 LYS A CA 1
ATOM 2496 C C . LYS A 1 314 ? 32.505 32.956 1.510 1.00 75.06 314 LYS A C 1
ATOM 2498 O O . LYS A 1 314 ? 33.676 33.145 1.194 1.00 75.06 314 LYS A O 1
ATOM 2503 N N . LEU A 1 315 ? 31.710 33.930 1.937 1.00 71.94 315 LEU A N 1
ATOM 2504 C CA . LEU A 1 315 ? 32.120 35.328 2.032 1.00 71.94 315 LEU A CA 1
ATOM 2505 C C . LEU A 1 315 ? 32.389 35.722 3.481 1.00 71.94 315 LEU A C 1
ATOM 2507 O O . LEU A 1 315 ? 31.896 35.109 4.424 1.00 71.94 315 LEU A O 1
ATOM 2511 N N . SER A 1 316 ? 33.154 36.793 3.667 1.00 69.62 316 SER A N 1
ATOM 2512 C CA . SER A 1 316 ? 33.562 37.269 4.991 1.00 69.62 316 SER A CA 1
ATOM 2513 C C . SER A 1 316 ? 32.420 37.862 5.830 1.00 69.62 316 SER A C 1
ATOM 2515 O O . SER A 1 316 ? 32.600 38.073 7.028 1.00 69.62 316 SER A O 1
ATOM 2517 N N . SER A 1 317 ? 31.247 38.134 5.242 1.00 78.44 317 SER A N 1
ATOM 2518 C CA . SER A 1 317 ? 30.111 38.735 5.948 1.00 78.44 317 SER A CA 1
ATOM 2519 C C . SER A 1 317 ? 28.761 38.349 5.342 1.00 78.44 317 SER A C 1
ATOM 2521 O O . SER A 1 317 ? 28.585 38.392 4.125 1.00 78.44 317 SER A O 1
ATOM 2523 N N . VAL A 1 318 ? 27.785 38.075 6.215 1.00 76.25 318 VAL A N 1
ATOM 2524 C CA . VAL A 1 318 ? 26.378 37.811 5.854 1.00 76.25 318 VAL A CA 1
ATOM 2525 C C . VAL A 1 318 ? 25.776 38.988 5.080 1.00 76.25 318 VAL A C 1
ATOM 2527 O O . VAL A 1 318 ? 25.078 38.781 4.102 1.00 76.25 318 VAL A O 1
ATOM 2530 N N . LYS A 1 319 ? 26.136 40.235 5.416 1.00 78.88 319 LYS A N 1
ATOM 2531 C CA . LYS A 1 319 ? 25.641 41.419 4.685 1.00 78.88 319 LYS A CA 1
ATOM 2532 C C . LYS A 1 319 ? 26.079 41.448 3.219 1.00 78.88 319 LYS A C 1
ATOM 2534 O O . LYS A 1 319 ? 25.346 41.932 2.367 1.00 78.88 319 LYS A O 1
ATOM 2539 N N . VAL A 1 320 ? 27.286 40.958 2.927 1.00 80.19 320 VAL A N 1
ATOM 2540 C CA . VAL A 1 320 ? 27.798 40.889 1.549 1.00 80.19 320 VAL A CA 1
ATOM 2541 C C . VAL A 1 320 ? 27.093 39.770 0.783 1.00 80.19 320 VAL A C 1
ATOM 2543 O O . VAL A 1 320 ? 26.830 39.928 -0.406 1.00 80.19 320 VAL A O 1
ATOM 2546 N N . LEU A 1 321 ? 26.749 38.672 1.464 1.00 82.31 321 LEU A N 1
ATOM 2547 C CA . LEU A 1 321 ? 25.961 37.590 0.884 1.00 82.31 321 LEU A CA 1
ATOM 2548 C C . LEU A 1 321 ? 24.546 38.060 0.513 1.00 82.31 321 LEU A C 1
ATOM 2550 O O . LEU A 1 321 ? 24.139 37.850 -0.624 1.00 82.31 321 LEU A O 1
ATOM 2554 N N . GLU A 1 322 ? 23.862 38.774 1.408 1.00 81.94 322 GLU A N 1
ATOM 2555 C CA . GLU A 1 322 ? 22.536 39.350 1.131 1.00 81.94 322 GLU A CA 1
ATOM 2556 C C . GLU A 1 322 ? 22.560 40.344 -0.034 1.00 81.94 322 GLU A C 1
ATOM 2558 O O . GLU A 1 322 ? 21.703 40.323 -0.916 1.00 81.94 322 GLU A O 1
ATOM 2563 N N . LEU A 1 323 ? 23.595 41.186 -0.103 1.00 82.69 323 LEU A N 1
ATOM 2564 C CA . LEU A 1 323 ? 23.755 42.138 -1.202 1.00 82.69 323 LEU A CA 1
ATOM 2565 C C . LEU A 1 323 ? 24.020 41.439 -2.547 1.00 82.69 323 LEU A C 1
ATOM 2567 O O . LEU A 1 323 ? 23.568 41.901 -3.598 1.00 82.69 323 LEU A O 1
ATOM 2571 N N . LEU A 1 324 ? 24.726 40.306 -2.538 1.00 83.38 324 LEU A N 1
ATOM 2572 C CA . LEU A 1 324 ? 24.900 39.481 -3.733 1.00 83.38 324 LEU A CA 1
ATOM 2573 C C . LEU A 1 324 ? 23.626 38.724 -4.107 1.00 83.38 324 LEU A C 1
ATOM 2575 O O . LEU A 1 324 ? 23.348 38.620 -5.303 1.00 83.38 324 LEU A O 1
ATOM 2579 N N . ALA A 1 325 ? 22.850 38.255 -3.128 1.00 84.94 325 ALA A N 1
ATOM 2580 C CA . ALA A 1 325 ? 21.544 37.649 -3.358 1.00 84.94 325 ALA A CA 1
ATOM 2581 C C . ALA A 1 325 ? 20.588 38.651 -4.021 1.00 84.94 325 ALA A C 1
ATOM 2583 O O . ALA A 1 325 ? 20.025 38.342 -5.072 1.00 84.94 325 ALA A O 1
ATOM 2584 N N . ALA A 1 326 ? 20.530 39.889 -3.518 1.00 86.00 326 ALA A N 1
ATOM 2585 C CA . ALA A 1 326 ? 19.766 40.985 -4.118 1.00 86.00 326 ALA A CA 1
ATOM 2586 C C . ALA A 1 326 ? 20.206 41.264 -5.566 1.00 86.00 326 ALA A C 1
ATOM 2588 O O . ALA A 1 326 ? 19.396 41.281 -6.496 1.00 86.00 326 ALA A O 1
ATOM 2589 N N . ARG A 1 327 ? 21.520 41.411 -5.797 1.00 87.75 327 ARG A N 1
ATOM 2590 C CA . ARG A 1 327 ? 22.072 41.646 -7.143 1.00 87.75 327 ARG A CA 1
ATOM 2591 C C . ARG A 1 327 ? 21.741 40.502 -8.102 1.00 87.75 327 ARG A C 1
ATOM 2593 O O . ARG A 1 327 ? 21.441 40.742 -9.278 1.00 87.75 327 ARG A O 1
ATOM 2600 N N . ARG A 1 328 ? 21.818 39.256 -7.627 1.00 90.50 328 ARG A N 1
ATOM 2601 C CA . ARG A 1 328 ? 21.517 38.083 -8.449 1.00 90.50 328 ARG A CA 1
ATOM 2602 C C . ARG A 1 328 ? 20.029 37.991 -8.751 1.00 90.50 328 ARG A C 1
ATOM 2604 O O . ARG A 1 328 ? 19.692 37.695 -9.891 1.00 90.50 328 ARG A O 1
ATOM 2611 N N . ALA A 1 329 ? 19.167 38.336 -7.800 1.00 87.50 329 ALA A N 1
ATOM 2612 C CA . ALA A 1 329 ? 17.726 38.401 -7.999 1.00 87.50 329 ALA A CA 1
ATOM 2613 C C . ALA A 1 329 ? 17.340 39.375 -9.115 1.00 87.50 329 ALA A C 1
ATOM 2615 O O . ALA A 1 329 ? 16.576 39.005 -10.008 1.00 87.50 329 ALA A O 1
ATOM 2616 N N . VAL A 1 330 ? 17.923 40.578 -9.123 1.00 89.19 330 VAL A N 1
ATOM 2617 C CA . VAL A 1 330 ? 17.710 41.575 -10.188 1.00 89.19 330 VAL A CA 1
ATOM 2618 C C . VAL A 1 330 ? 18.199 41.054 -11.539 1.00 89.19 330 VAL A C 1
ATOM 2620 O O . VAL A 1 330 ? 17.475 41.130 -12.531 1.00 89.19 330 VAL A O 1
ATOM 2623 N N . SER A 1 331 ? 19.402 40.474 -11.577 1.00 90.00 331 SER A N 1
ATOM 2624 C CA . SER A 1 331 ? 19.984 39.939 -12.817 1.00 90.00 331 SER A CA 1
ATOM 2625 C C . SER A 1 331 ? 19.137 38.800 -13.387 1.00 90.00 331 SER A C 1
ATOM 2627 O O . SER A 1 331 ? 18.768 38.836 -14.553 1.00 90.00 331 SER A O 1
ATOM 2629 N N . PHE A 1 332 ? 18.758 37.837 -12.546 1.00 90.44 332 PHE A N 1
ATOM 2630 C CA . PHE A 1 332 ? 17.948 36.682 -12.927 1.00 90.44 332 PHE A CA 1
ATOM 2631 C C . PHE A 1 332 ? 16.541 37.082 -13.392 1.00 90.44 332 PHE A C 1
ATOM 2633 O O . PHE A 1 332 ? 16.038 36.564 -14.384 1.00 90.44 332 PHE A O 1
ATOM 2640 N N . THR A 1 333 ? 15.923 38.056 -12.720 1.00 85.19 333 THR A N 1
ATOM 2641 C CA . THR A 1 333 ? 14.610 38.592 -13.118 1.00 85.19 333 THR A CA 1
ATOM 2642 C C . THR A 1 333 ? 14.684 39.274 -14.493 1.00 85.19 333 THR A C 1
ATOM 2644 O O . THR A 1 333 ? 13.806 39.067 -15.330 1.00 85.19 333 THR A O 1
ATOM 2647 N N . SER A 1 334 ? 15.765 40.018 -14.759 1.00 87.69 334 SER A N 1
ATOM 2648 C CA . SER A 1 334 ? 16.027 40.658 -16.056 1.00 87.69 334 SER A CA 1
ATOM 2649 C C . SER A 1 334 ? 16.343 39.647 -17.171 1.00 87.69 334 SER A C 1
ATOM 2651 O O . SER A 1 334 ? 15.805 39.763 -18.270 1.00 87.69 334 SER A O 1
ATOM 2653 N N . GLU A 1 335 ? 17.147 38.614 -16.888 1.00 88.81 335 GLU A N 1
ATOM 2654 C CA . GLU A 1 335 ? 17.470 37.516 -17.821 1.00 88.81 335 GLU A CA 1
ATOM 2655 C C . GLU A 1 335 ? 16.208 36.795 -18.324 1.00 88.81 335 GLU A C 1
ATOM 2657 O O . GLU A 1 335 ? 16.137 36.401 -19.488 1.00 88.81 335 GLU A O 1
ATOM 2662 N N . LEU A 1 336 ? 15.194 36.661 -17.465 1.00 86.06 336 LEU A N 1
ATOM 2663 C CA . LEU A 1 336 ? 13.903 36.054 -17.798 1.00 86.06 336 LEU A CA 1
ATOM 2664 C C . LEU A 1 336 ? 12.917 37.024 -18.473 1.00 86.06 336 LEU A C 1
ATOM 2666 O O . LEU A 1 336 ? 11.797 36.634 -18.798 1.00 86.06 336 LEU A O 1
ATOM 2670 N N . GLY A 1 337 ? 13.319 38.276 -18.703 1.00 83.94 337 GLY A N 1
ATOM 2671 C CA . GLY A 1 337 ? 12.499 39.285 -19.372 1.00 83.94 337 GLY A CA 1
ATOM 2672 C C . GLY A 1 337 ? 11.367 39.851 -18.510 1.00 83.94 337 GLY A C 1
ATOM 2673 O O . GLY A 1 337 ? 10.436 40.450 -19.049 1.00 83.94 337 GLY A O 1
ATOM 2674 N N . PHE A 1 338 ? 11.419 39.688 -17.184 1.00 83.88 338 PHE A N 1
ATOM 2675 C CA . PHE A 1 338 ? 10.432 40.275 -16.279 1.00 83.88 338 PHE A CA 1
ATOM 2676 C C . PHE A 1 338 ? 10.807 41.729 -15.966 1.00 83.88 338 PHE A C 1
ATOM 2678 O O . PHE A 1 338 ? 11.719 42.006 -15.193 1.00 83.88 338 PHE A O 1
ATOM 2685 N N . ILE A 1 339 ? 10.096 42.670 -16.590 1.00 73.88 339 ILE A N 1
ATOM 2686 C CA . ILE A 1 339 ? 10.428 44.106 -16.541 1.00 73.88 339 ILE A CA 1
ATOM 2687 C C . ILE A 1 339 ? 9.859 44.783 -15.282 1.00 73.88 339 ILE A C 1
ATOM 2689 O O . ILE A 1 339 ? 10.467 45.708 -14.751 1.00 73.88 339 ILE A O 1
ATOM 2693 N N . ASN A 1 340 ? 8.731 44.287 -14.763 1.00 79.75 340 ASN A N 1
ATOM 2694 C CA . ASN A 1 340 ? 8.087 44.814 -13.563 1.00 79.75 340 ASN A CA 1
ATOM 2695 C C . ASN A 1 340 ? 8.104 43.763 -12.449 1.00 79.75 340 ASN A C 1
ATOM 2697 O O . ASN A 1 340 ? 7.246 42.877 -12.420 1.00 79.75 340 ASN A O 1
ATOM 2701 N N . SER A 1 341 ? 9.065 43.866 -11.528 1.00 80.88 341 SER A N 1
ATOM 2702 C CA . SER A 1 341 ? 9.116 43.023 -10.329 1.00 80.88 341 SER A CA 1
ATOM 2703 C C . SER A 1 341 ? 9.375 43.839 -9.066 1.00 80.88 341 SER A C 1
ATOM 2705 O O . SER A 1 341 ? 10.175 44.775 -9.071 1.00 80.88 341 SER A O 1
ATOM 2707 N N . THR A 1 342 ? 8.701 43.470 -7.980 1.00 85.94 342 THR A N 1
ATOM 2708 C CA . THR A 1 342 ? 9.002 43.938 -6.625 1.00 85.94 342 THR A CA 1
ATOM 2709 C C . THR A 1 342 ? 9.970 42.964 -5.963 1.00 85.94 342 THR A C 1
ATOM 2711 O O . THR A 1 342 ? 9.679 41.773 -5.874 1.00 85.94 342 THR A O 1
ATOM 2714 N N . PHE A 1 343 ? 11.109 43.472 -5.493 1.00 83.69 343 PHE A N 1
ATOM 2715 C CA . PHE A 1 343 ? 12.143 42.677 -4.835 1.00 83.69 343 PHE A CA 1
ATOM 2716 C C . PHE A 1 343 ? 11.972 42.742 -3.316 1.00 83.69 343 PHE A C 1
ATOM 2718 O O . PHE A 1 343 ? 11.830 43.830 -2.764 1.00 83.69 343 PHE A O 1
ATOM 2725 N N . GLU A 1 344 ? 11.977 41.589 -2.651 1.00 82.31 344 GLU A N 1
ATOM 2726 C CA . GLU A 1 344 ? 11.844 41.487 -1.195 1.00 82.31 344 GLU A CA 1
ATOM 2727 C C . GLU A 1 344 ? 12.925 40.549 -0.642 1.00 82.31 344 GLU A C 1
ATOM 2729 O O . GLU A 1 344 ? 13.055 39.403 -1.075 1.00 82.31 344 GLU A O 1
ATOM 2734 N N . GLY A 1 345 ? 13.709 41.060 0.305 1.00 78.56 345 GLY A N 1
ATOM 2735 C CA . GLY A 1 345 ? 14.693 40.311 1.083 1.00 78.56 345 GLY A CA 1
ATOM 2736 C C . GLY A 1 345 ? 14.509 40.601 2.572 1.00 78.56 345 GLY A C 1
ATOM 2737 O O . GLY A 1 345 ? 13.828 41.557 2.948 1.00 78.56 345 GLY A O 1
ATOM 2738 N N . ASP A 1 346 ? 15.101 39.783 3.434 1.00 73.19 346 ASP A N 1
ATOM 2739 C CA . ASP A 1 346 ? 14.942 39.872 4.893 1.00 73.19 346 ASP A CA 1
ATOM 2740 C C . ASP A 1 346 ? 15.997 40.770 5.579 1.00 73.19 346 ASP A C 1
ATOM 2742 O O . ASP A 1 346 ? 15.952 40.994 6.794 1.00 73.19 346 ASP A O 1
ATOM 2746 N N . CYS A 1 347 ? 16.933 41.333 4.806 1.00 68.56 347 CYS A N 1
ATOM 2747 C CA . CYS A 1 347 ? 17.994 42.194 5.310 1.00 68.56 347 CYS A CA 1
ATOM 2748 C C . CYS A 1 347 ? 17.575 43.674 5.373 1.00 68.56 347 CYS A C 1
ATOM 2750 O O . CYS A 1 347 ? 17.617 44.383 4.373 1.00 68.56 347 CYS A O 1
ATOM 2752 N N . GLU A 1 348 ? 17.315 44.195 6.579 1.00 56.78 348 GLU A N 1
ATOM 2753 C CA . GLU A 1 348 ? 16.937 45.608 6.817 1.00 56.78 348 GLU A CA 1
ATOM 2754 C C . GLU A 1 348 ? 17.965 46.651 6.326 1.00 56.78 348 GLU A C 1
ATOM 2756 O O . GLU A 1 348 ? 17.659 47.838 6.243 1.00 56.78 348 GLU A O 1
ATOM 2761 N N . SER A 1 349 ? 19.205 46.233 6.039 1.00 54.97 349 SER A N 1
ATOM 2762 C CA . SER A 1 349 ? 20.296 47.127 5.621 1.00 54.97 349 SER A CA 1
ATOM 2763 C C . SER A 1 349 ? 20.595 47.136 4.118 1.00 54.97 349 SER A C 1
ATOM 2765 O O . SER A 1 349 ? 21.462 47.899 3.690 1.00 54.97 34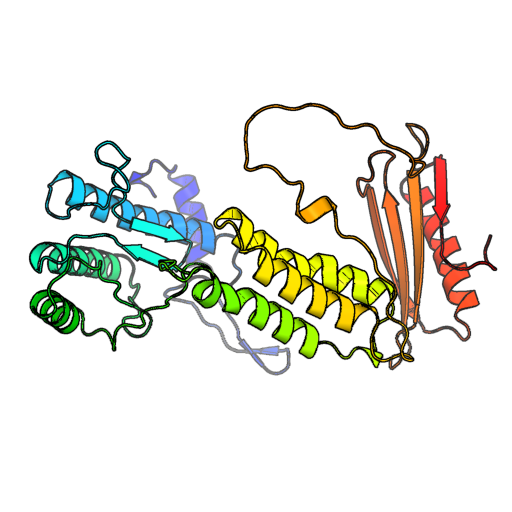9 SER A O 1
ATOM 2767 N N . VAL A 1 350 ? 19.917 46.297 3.331 1.00 56.12 350 VAL A N 1
ATOM 2768 C CA . VAL A 1 350 ? 20.047 46.224 1.868 1.00 56.12 350 VAL A CA 1
ATOM 2769 C C . VAL A 1 350 ? 18.682 46.588 1.284 1.00 56.12 350 VAL A C 1
ATOM 2771 O O . VAL A 1 350 ? 17.762 45.779 1.344 1.00 56.12 350 VAL A O 1
ATOM 2774 N N . VAL A 1 351 ? 18.555 47.828 0.797 1.00 44.56 351 VAL A N 1
ATOM 2775 C CA . VAL A 1 351 ? 17.326 48.403 0.212 1.00 44.56 351 VAL A CA 1
ATOM 2776 C C . VAL A 1 351 ? 17.435 48.459 -1.300 1.00 44.56 351 VAL A C 1
ATOM 2778 O O . VAL A 1 351 ? 18.505 48.908 -1.778 1.00 44.56 351 VAL A O 1
#

Foldseek 3Di:
DVVVPDDPVVVVVVVCVLQVDWDFDQDVNDTHDIGRDPDDDDPPDPCRQVVQVVLVVLLVVLQVVCVVVVQFFFDAPDPPGDGHQKDDDRVDIDGDGPLDPRNLVSNVVSVVVSCVVRVDDDDLAPDADDDDPPDDPVSVVVSCVVSVHDDHDNFDDDVNATPDCPPPNVVNCCVLVVVLLVQLVVDDLVPADLVRLVCCCVVPNVVSVVVVVVPDDHDPVSVVSSVVSSQCSNVDPDDDDRDDDDPPVVVPDDDDDDDDDDDDDDDDDQPPQLAKEKEKAKADDDPDQKIWIKIWIAGSVRHTPDIDIDMDGHDPDRVVRQLVSQVVSVVVCVVVVRPHYDYDYPDPVRD

InterPro domains:
  IPR002156 Ribonuclease H domain [PF13456] (279-351)
  IPR036397 Ribonuclease H superfamily [G3DSA:3.30.420.10] (274-351)

Secondary structure (DSSP, 8-state):
-GGGT--HHHHHHHHHHHHS--EEEEETTEEEEEE--SS---TT-TTHHHHHHHHHHHHHHHHHHHHHTTSSPPB-SSTTSPPB-EEEETTEEEE---S-HHHHHHHHHHHHHHHHHHT----TTT------TTS-HHHHHHHHHHHT--S--TT-EETTEES---S-HHHHHHHHHHHHHHHHHHS-TTS--HHHHHHHIIIIITHHHHHHHTT----HHHHHHHHHHHHHHHH-SSTT-------GGGTSPPP--S-----------PPPTT-EEEEEEEEE-SSSSEEEEEEEEE-TTS-EEEEEEEEEE--S-HHHHHHHHHHHHHHHHHHTT--SEEEE-S-TT--

Nearest PDB structures (foldseek):
  4e19-assembly2_B  TM=8.908E-01  e=2.135E-04  Halobacterium salinarum NRC-1
  4h8k-assembly1_B  TM=8.470E-01  e=5.823E-04  uncultured organism
  3u3g-assembly3_C  TM=7.838E-01  e=9.905E-04  uncultured organism
  5ux0-assembly2_D  TM=5.488E-01  e=6.173E-03  Marinitoga piezophila
  5i4a-assembly2_C  TM=5.902E-01  e=2.132E-02  Marinitoga piezophila KA3

Solvent-accessible surface area (backbone atoms only — not comparable to full-atom values): 21774 Å² total; per-residue (Å²): 98,66,95,78,68,52,53,68,70,58,54,49,54,55,48,46,65,70,67,72,49,71,45,58,50,70,57,95,86,41,79,42,75,82,43,72,71,92,67,88,69,63,85,91,41,86,61,47,63,58,54,49,52,59,54,48,50,54,53,51,51,57,51,50,55,33,38,77,71,64,56,32,54,50,40,55,91,44,101,87,45,72,72,42,43,61,50,80,53,88,94,52,72,47,79,41,60,55,91,42,70,63,32,52,50,47,50,52,52,52,51,51,53,49,25,72,74,67,77,48,79,84,60,55,92,77,44,80,64,86,79,64,92,88,59,55,68,72,46,51,52,52,51,38,65,74,68,70,42,68,84,71,61,95,76,53,61,57,97,85,37,67,75,68,74,58,95,56,52,65,72,66,51,42,61,56,48,52,52,45,50,52,58,58,67,74,49,64,73,88,80,52,53,73,67,56,49,48,51,48,42,56,70,50,50,47,44,58,56,51,60,50,47,76,81,38,89,76,55,68,68,57,53,52,53,43,50,52,52,52,50,50,62,72,65,46,99,61,78,98,67,90,80,88,80,86,71,66,74,74,80,66,67,74,78,97,67,88,79,86,84,91,82,89,86,85,82,79,87,58,51,61,90,88,28,32,40,33,40,30,43,49,47,75,45,92,92,54,75,34,23,37,30,38,30,41,32,23,44,48,86,71,48,79,76,47,74,48,83,44,80,45,71,54,69,98,41,71,70,59,40,40,52,47,15,52,54,48,39,55,50,53,38,50,75,72,66,52,86,49,63,50,80,47,65,88,51,94,87,66,130

Organism: NCBI:txid425828